Protein AF-A0A969UQJ8-F1 (afdb_monomer_lite)

Sequence (228 aa):
MKAWILEWLPWMPPLLISGIFNLLVAYQKLYRDCRSPLFNPWRLFGVWWWVIVQLTLPGLIFFVYAKILTKPTVDISLYCTAVSVGFFFTLLVNANADLGFTNFPISIDKISDFLNKLAYKSIASGQTALRADFKQDLKQTLMQNQLNLDDGLDWIKDYFSEDITLKDDPTEQRKLLTEVEQALAEDKPEEKVAAAIALVMKIRRKDCQKLLKRFGSEDSLKNIFPGE

Secondary structure (DSSP, 8-state):
-HHHHHHHGGGHHHHHHHHHHHHHHHHHHHHHHT--TT--GGG-HHHHHHHHHHHHHHHHHHHHHTTGGG-----HHHHHHHHHHHHHHHHHHHHHHHH-----SSTHHHHHHHHHHHHHHHHHHHHHHHHHHHHHHHHHHHHHTT--HHHHHHHHHHHHHH-HHHHT-HHHHHHHHHHHHHHHT--SHHHHHHHHHHHHTTS-HHHHHHHHHHTT-HHHHGGGS---

Radius of gyration: 22.7 Å; chains: 1; bounding box: 59×28×62 Å

Foldseek 3Di:
DVVVVVVCVLVVVLLQLLLVLQLVVVVVVVCQVQFFLLDDLVVAPLSVLVSCLSSRLLSVVLCVVVVCVVVDDNDVVSSVSSNVSSVVVNCVLVCCVVPVPPDDPDVSNVVNVVSVVVSVVSSCVVCVVLLVVVLVLLLCLLVPPVFPLLQLLVVLLVVLVPPPVCVVVVPVSVVLNVLSVVLNPDPDSNVNSVSSSVSLGNHHNVCSLVSCVSRVNNVSCVVSDPDD

pLDDT: mean 81.29, std 11.99, range [43.12, 94.38]

Structure (mmCIF, N/CA/C/O backbone):
data_AF-A0A969UQJ8-F1
#
_entry.id   AF-A0A969UQJ8-F1
#
loop_
_atom_site.group_PDB
_atom_site.id
_atom_site.type_symbol
_atom_site.label_atom_id
_atom_site.label_alt_id
_atom_site.label_comp_id
_atom_site.label_asym_id
_atom_site.label_entity_id
_atom_site.label_seq_id
_atom_site.pdbx_PDB_ins_code
_atom_site.Cartn_x
_atom_site.Cartn_y
_atom_site.Cartn_z
_atom_site.occupancy
_atom_site.B_iso_or_equiv
_atom_site.auth_seq_id
_atom_site.auth_comp_id
_atom_site.auth_asym_id
_atom_site.auth_atom_id
_atom_site.pdbx_PDB_model_num
ATOM 1 N N . MET A 1 1 ? 32.288 -10.596 -13.221 1.00 57.28 1 MET A N 1
ATOM 2 C CA . MET A 1 1 ? 30.935 -10.116 -12.849 1.00 57.28 1 MET A CA 1
ATOM 3 C C . MET A 1 1 ? 30.833 -8.586 -12.833 1.00 57.28 1 MET A C 1
ATOM 5 O O . MET A 1 1 ? 29.958 -8.068 -13.507 1.00 57.28 1 MET A O 1
ATOM 9 N N . LYS A 1 2 ? 31.740 -7.848 -12.165 1.00 64.44 2 LYS A N 1
ATOM 10 C CA . LYS A 1 2 ? 31.709 -6.365 -12.132 1.00 64.44 2 LYS A CA 1
ATOM 11 C C . LYS A 1 2 ? 31.829 -5.686 -13.512 1.00 64.44 2 LYS A C 1
ATOM 13 O O . LYS A 1 2 ? 31.068 -4.769 -13.782 1.00 64.44 2 LYS A O 1
ATOM 18 N N . ALA A 1 3 ? 32.719 -6.164 -14.391 1.00 71.19 3 ALA A N 1
ATOM 19 C CA . ALA A 1 3 ? 32.909 -5.585 -15.731 1.00 71.19 3 ALA A CA 1
ATOM 20 C C . ALA A 1 3 ? 31.654 -5.695 -16.617 1.00 71.19 3 ALA A C 1
ATOM 22 O O . ALA A 1 3 ? 31.271 -4.734 -17.266 1.00 71.19 3 ALA A O 1
ATOM 23 N N . TRP A 1 4 ? 30.959 -6.833 -16.552 1.00 78.75 4 TRP A N 1
ATOM 24 C CA . TRP A 1 4 ? 29.766 -7.089 -17.359 1.00 78.75 4 TRP A CA 1
ATOM 25 C C . TRP A 1 4 ? 28.577 -6.199 -16.971 1.00 78.75 4 TRP A C 1
ATOM 27 O O . TRP A 1 4 ? 27.886 -5.698 -17.844 1.00 78.75 4 TRP A O 1
ATOM 37 N N . ILE A 1 5 ? 28.350 -5.940 -15.677 1.00 76.81 5 ILE A N 1
ATOM 38 C CA . ILE A 1 5 ? 27.255 -5.053 -15.231 1.00 76.81 5 ILE A CA 1
ATOM 39 C C . ILE A 1 5 ? 27.515 -3.601 -15.654 1.00 76.81 5 ILE A C 1
ATOM 41 O O . ILE A 1 5 ? 26.589 -2.901 -16.059 1.00 76.81 5 ILE A O 1
ATOM 45 N N . LEU A 1 6 ? 28.775 -3.155 -15.591 1.00 83.06 6 LEU A N 1
ATOM 46 C CA . LEU A 1 6 ? 29.161 -1.801 -15.994 1.00 83.06 6 LEU A CA 1
ATOM 47 C C . LEU A 1 6 ? 28.923 -1.551 -17.487 1.00 83.06 6 LEU A C 1
ATOM 49 O O . LEU A 1 6 ? 28.577 -0.433 -17.858 1.00 83.06 6 LEU A O 1
ATOM 53 N N . GLU A 1 7 ? 29.029 -2.583 -18.328 1.00 86.62 7 GLU A N 1
ATOM 54 C CA . GLU A 1 7 ? 28.697 -2.469 -19.750 1.00 86.62 7 GLU A CA 1
ATOM 55 C C . GLU A 1 7 ? 27.223 -2.149 -19.989 1.00 86.62 7 GLU A C 1
ATOM 57 O O . GLU A 1 7 ? 26.926 -1.463 -20.953 1.00 86.62 7 GLU A O 1
ATOM 62 N N . TRP A 1 8 ? 26.300 -2.609 -19.143 1.00 87.19 8 TRP A N 1
ATOM 63 C CA . TRP A 1 8 ? 24.862 -2.366 -19.324 1.00 87.19 8 TRP A CA 1
ATOM 64 C C . TRP A 1 8 ? 24.368 -1.083 -18.655 1.00 87.19 8 TRP A C 1
ATOM 66 O O . TRP A 1 8 ? 23.223 -0.681 -18.866 1.00 87.19 8 TRP A O 1
ATOM 76 N N . LEU A 1 9 ? 25.230 -0.418 -17.880 1.00 89.19 9 LEU A N 1
ATOM 77 C CA . LEU A 1 9 ? 24.891 0.765 -17.094 1.00 89.19 9 LEU A CA 1
ATOM 78 C C . LEU A 1 9 ? 24.174 1.867 -17.901 1.00 89.19 9 LEU A C 1
ATOM 80 O O . LEU A 1 9 ? 23.193 2.394 -17.379 1.00 89.19 9 LEU A O 1
ATOM 84 N N . PRO A 1 10 ? 24.555 2.186 -19.159 1.00 91.06 10 PRO A N 1
ATOM 85 C CA . PRO A 1 10 ? 23.875 3.227 -19.937 1.00 91.06 10 PRO A CA 1
ATOM 86 C C . PRO A 1 10 ? 22.394 2.939 -20.236 1.00 91.06 10 PRO A C 1
ATOM 88 O O . PRO A 1 10 ? 21.611 3.872 -20.388 1.00 91.06 10 PRO A O 1
ATOM 91 N N . TRP A 1 11 ? 21.993 1.665 -20.300 1.00 91.62 11 TRP A N 1
ATOM 92 C CA . TRP A 1 11 ? 20.619 1.249 -20.615 1.00 91.62 11 TRP A CA 1
ATOM 93 C C . TRP A 1 11 ? 19.746 1.044 -19.372 1.00 91.62 11 TRP A C 1
ATOM 95 O O . TRP A 1 11 ? 18.524 0.926 -19.490 1.00 91.62 11 TRP A O 1
ATOM 105 N N . MET A 1 12 ? 20.343 1.047 -18.175 1.00 89.75 12 MET A N 1
ATOM 106 C CA . MET A 1 12 ? 19.614 0.900 -16.912 1.00 89.75 12 MET A CA 1
ATOM 107 C C . MET A 1 12 ? 18.636 2.055 -16.633 1.00 89.75 12 MET A C 1
ATOM 109 O O . MET A 1 12 ? 17.513 1.762 -16.223 1.00 89.75 12 MET A O 1
ATOM 113 N N . PRO A 1 13 ? 18.969 3.345 -16.860 1.00 91.88 13 PRO A N 1
ATOM 114 C CA . PRO A 1 13 ? 18.024 4.429 -16.600 1.00 91.88 13 PRO A CA 1
ATOM 115 C C . PRO A 1 13 ? 16.746 4.353 -17.457 1.00 91.88 13 PRO A C 1
ATOM 117 O O . PRO A 1 13 ? 15.668 4.400 -16.865 1.00 91.88 13 PRO A O 1
ATOM 120 N N . PRO A 1 14 ? 16.796 4.148 -18.795 1.00 88.94 14 PRO A N 1
ATOM 121 C CA . PRO A 1 14 ? 15.585 3.909 -19.588 1.00 88.94 14 PRO A CA 1
ATOM 122 C C . PRO A 1 14 ? 14.755 2.712 -19.092 1.00 88.94 14 PRO A C 1
ATOM 124 O O . PRO A 1 14 ? 13.533 2.813 -18.986 1.00 88.94 14 PRO A O 1
ATOM 127 N N . LEU A 1 15 ? 15.402 1.601 -18.712 1.00 88.94 15 LEU A N 1
ATOM 128 C CA . LEU A 1 15 ? 14.714 0.431 -18.148 1.00 88.94 15 LEU A CA 1
ATOM 129 C C . LEU A 1 15 ? 13.949 0.785 -16.865 1.00 88.94 15 LEU A C 1
ATOM 131 O O . LEU A 1 15 ? 12.770 0.458 -16.744 1.00 88.94 15 LEU A O 1
ATOM 135 N N . LEU A 1 16 ? 14.588 1.496 -15.935 1.00 90.62 16 LEU A N 1
ATOM 136 C CA . LEU A 1 16 ? 13.959 1.920 -14.682 1.00 90.62 16 LEU A CA 1
ATOM 137 C C . LEU A 1 16 ? 12.816 2.914 -14.912 1.00 90.62 16 LEU A C 1
ATOM 139 O O . LEU A 1 16 ? 11.774 2.791 -14.273 1.00 90.62 16 LEU A O 1
ATOM 143 N N . ILE A 1 17 ? 12.975 3.859 -15.846 1.00 90.56 17 ILE A N 1
ATOM 144 C CA . ILE A 1 17 ? 11.940 4.850 -16.184 1.00 90.56 17 ILE A CA 1
ATOM 145 C C . ILE A 1 17 ? 10.651 4.169 -16.639 1.00 90.56 17 ILE A C 1
ATOM 147 O O . ILE A 1 17 ? 9.573 4.561 -16.194 1.00 90.56 17 ILE A O 1
ATOM 151 N N . SER A 1 18 ? 10.750 3.115 -17.454 1.00 87.88 18 SER A N 1
ATOM 152 C CA . SER A 1 18 ? 9.565 2.354 -17.872 1.00 87.88 18 SER A CA 1
ATOM 153 C C . SER A 1 18 ? 8.820 1.718 -16.684 1.00 87.88 18 SER A C 1
ATOM 155 O O . SER A 1 18 ? 7.596 1.614 -16.704 1.00 87.88 18 SER A O 1
ATOM 157 N N . GLY A 1 19 ? 9.542 1.356 -15.618 1.00 88.31 19 GLY A N 1
ATOM 158 C CA . GLY A 1 19 ? 8.993 0.761 -14.400 1.00 88.31 19 GLY A CA 1
ATOM 159 C C . GLY A 1 19 ? 8.394 1.758 -13.404 1.00 88.31 19 GLY A C 1
ATOM 160 O O . GLY A 1 19 ? 7.446 1.425 -12.692 1.00 88.31 19 GLY A O 1
ATOM 161 N N . ILE A 1 20 ? 8.925 2.983 -13.338 1.00 90.44 20 ILE A N 1
ATOM 162 C CA . ILE A 1 20 ? 8.539 3.980 -12.323 1.00 90.44 20 ILE A CA 1
ATOM 163 C C . ILE A 1 20 ? 7.059 4.366 -12.430 1.00 90.44 20 ILE A C 1
ATOM 165 O O . ILE A 1 20 ? 6.392 4.486 -11.404 1.00 90.44 20 ILE A O 1
ATOM 169 N N . PHE A 1 21 ? 6.517 4.518 -13.642 1.00 83.56 21 PHE A N 1
ATOM 170 C CA . PHE A 1 21 ? 5.102 4.869 -13.825 1.00 83.56 21 PHE A CA 1
ATOM 171 C C . PHE A 1 21 ? 4.165 3.802 -13.255 1.00 83.56 21 PHE A C 1
ATOM 173 O O . PHE A 1 21 ? 3.230 4.125 -12.520 1.00 83.56 21 PHE A O 1
ATOM 180 N N . ASN A 1 22 ? 4.471 2.532 -13.521 1.00 85.44 22 ASN A N 1
ATOM 181 C CA . ASN A 1 22 ? 3.724 1.413 -12.966 1.00 85.44 22 ASN A CA 1
ATOM 182 C C . ASN A 1 22 ? 3.855 1.365 -11.437 1.00 85.44 22 ASN A C 1
ATOM 184 O O . ASN A 1 22 ? 2.859 1.200 -10.739 1.00 85.44 22 ASN A O 1
ATOM 188 N N . LEU A 1 23 ? 5.061 1.591 -10.902 1.00 88.81 23 LEU A N 1
ATOM 189 C CA . LEU A 1 23 ? 5.287 1.643 -9.458 1.00 88.81 23 LEU A CA 1
ATOM 190 C C . LEU A 1 23 ? 4.441 2.728 -8.773 1.00 88.81 23 LEU A C 1
ATOM 192 O O . LEU A 1 23 ? 3.870 2.460 -7.720 1.00 88.81 23 LEU A O 1
ATOM 196 N N . LEU A 1 24 ? 4.328 3.926 -9.359 1.00 86.56 24 LEU A N 1
ATOM 197 C CA . LEU A 1 24 ? 3.533 5.024 -8.794 1.00 86.56 24 LEU A CA 1
ATOM 198 C C . LEU A 1 24 ? 2.043 4.668 -8.700 1.00 86.56 24 LEU A C 1
ATOM 200 O O . LEU A 1 24 ? 1.440 4.835 -7.639 1.00 86.56 24 LEU A O 1
ATOM 204 N N . VAL A 1 25 ? 1.461 4.139 -9.780 1.00 81.94 25 VAL A N 1
ATOM 205 C CA . VAL A 1 25 ? 0.042 3.739 -9.804 1.00 81.94 25 VAL A CA 1
ATOM 206 C C . VAL A 1 25 ? -0.205 2.549 -8.879 1.00 81.94 25 VAL A C 1
ATOM 208 O O . VAL A 1 25 ? -1.131 2.555 -8.064 1.00 81.94 25 VAL A O 1
ATOM 211 N N . ALA A 1 26 ? 0.669 1.547 -8.930 1.00 83.00 26 ALA A N 1
ATOM 212 C CA . ALA A 1 26 ? 0.564 0.376 -8.077 1.00 83.00 26 ALA A CA 1
ATOM 213 C C . ALA A 1 26 ? 0.741 0.742 -6.588 1.00 83.00 26 ALA A C 1
ATOM 215 O O . ALA A 1 26 ? 0.125 0.113 -5.730 1.00 83.00 26 ALA A O 1
ATOM 216 N N . TYR A 1 27 ? 1.519 1.783 -6.262 1.00 85.25 27 TYR A N 1
ATOM 217 C CA . TYR A 1 27 ? 1.731 2.230 -4.881 1.00 85.25 27 TYR A CA 1
ATOM 218 C C . TYR A 1 27 ? 0.474 2.875 -4.300 1.00 85.25 27 TYR A C 1
ATOM 220 O O . TYR A 1 27 ? 0.134 2.627 -3.143 1.00 85.25 27 TYR A O 1
ATOM 228 N N . GLN A 1 28 ? -0.259 3.647 -5.107 1.00 81.56 28 GLN A N 1
ATOM 229 C CA . GLN A 1 28 ? -1.559 4.184 -4.702 1.00 81.56 28 GLN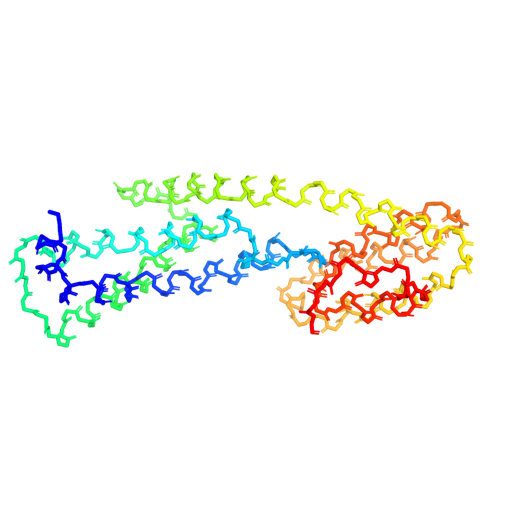 A CA 1
ATOM 230 C C . GLN A 1 28 ? -2.545 3.054 -4.380 1.00 81.56 28 GLN A C 1
ATOM 232 O O . GLN A 1 28 ? -3.191 3.083 -3.331 1.00 81.56 28 GLN A O 1
ATOM 237 N N . LY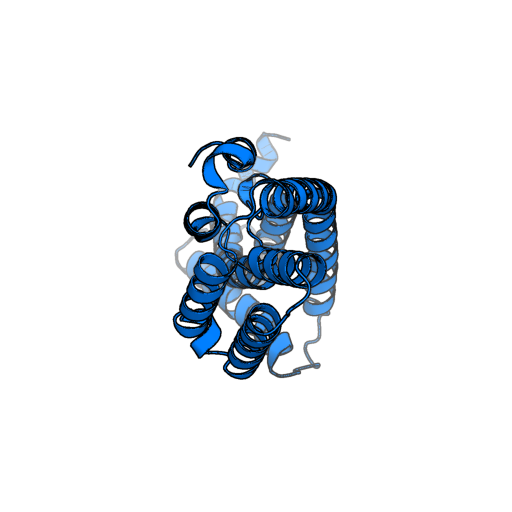S A 1 29 ? -2.595 2.019 -5.231 1.00 78.62 29 LYS A N 1
ATOM 238 C CA . LYS A 1 29 ? -3.421 0.826 -5.004 1.00 78.62 29 LYS A CA 1
ATOM 239 C C . LYS A 1 29 ? -2.991 0.061 -3.749 1.00 78.62 29 LYS A C 1
ATOM 241 O O . LYS A 1 29 ? -3.830 -0.232 -2.909 1.00 78.62 29 LYS A O 1
ATOM 246 N N . LEU A 1 30 ? -1.689 -0.166 -3.560 1.00 82.00 30 LEU A N 1
ATOM 247 C CA . LEU A 1 30 ? -1.136 -0.811 -2.364 1.00 82.00 30 LEU A CA 1
ATOM 248 C C . LEU A 1 30 ? -1.534 -0.068 -1.081 1.00 82.00 30 LEU A C 1
ATOM 250 O O . LEU A 1 30 ? -1.954 -0.690 -0.109 1.00 82.00 30 LEU A O 1
ATOM 254 N N . TYR A 1 31 ? -1.414 1.262 -1.067 1.00 78.50 31 TYR A N 1
ATOM 255 C CA . TYR A 1 31 ? -1.739 2.074 0.107 1.00 78.50 31 TYR A CA 1
ATOM 256 C C . TYR A 1 31 ? -3.242 2.082 0.418 1.00 78.50 31 TYR A C 1
ATOM 258 O O . TYR A 1 31 ? -3.630 2.110 1.587 1.00 78.50 31 TYR A O 1
ATOM 266 N N . ARG A 1 32 ? -4.090 2.034 -0.618 1.00 73.56 32 ARG A N 1
ATOM 267 C CA . ARG A 1 32 ? -5.541 1.890 -0.471 1.00 73.56 32 ARG A CA 1
ATOM 268 C C . ARG A 1 32 ? -5.907 0.509 0.073 1.00 73.56 32 ARG A C 1
ATOM 270 O O . ARG A 1 32 ? -6.602 0.425 1.080 1.00 73.56 32 ARG A O 1
ATOM 277 N N . ASP A 1 33 ? -5.398 -0.548 -0.549 1.00 73.81 33 ASP A N 1
ATOM 278 C CA . ASP A 1 33 ? -5.785 -1.930 -0.255 1.00 73.81 33 ASP A CA 1
ATOM 279 C C . ASP A 1 33 ? -5.199 -2.418 1.090 1.00 73.81 33 ASP A C 1
ATOM 281 O O . ASP A 1 33 ? -5.804 -3.228 1.789 1.00 73.81 33 ASP A O 1
ATOM 285 N N . CYS A 1 34 ? -4.035 -1.901 1.503 1.00 73.38 34 CYS A N 1
ATOM 286 C CA . CYS A 1 34 ? -3.410 -2.187 2.801 1.00 73.38 34 CYS A CA 1
ATOM 287 C C . CYS A 1 34 ? -3.659 -1.098 3.859 1.00 73.38 34 CYS A C 1
ATOM 289 O O . CYS A 1 34 ? -2.842 -0.927 4.771 1.00 73.38 34 CYS A O 1
ATOM 291 N N . ARG A 1 35 ? -4.783 -0.369 3.771 1.00 72.06 35 ARG A N 1
ATOM 292 C CA . ARG A 1 35 ? -5.173 0.650 4.758 1.00 72.06 35 ARG A CA 1
ATOM 293 C C . ARG A 1 35 ? -5.242 0.029 6.159 1.00 72.06 35 ARG A C 1
ATOM 295 O O . ARG A 1 35 ? -6.108 -0.783 6.470 1.00 72.06 35 ARG A O 1
ATOM 302 N N . SER A 1 36 ? -4.266 0.368 6.994 1.00 76.69 36 SER A N 1
ATOM 303 C CA . SER A 1 36 ? -4.126 -0.151 8.352 1.00 76.69 36 SER A CA 1
ATOM 304 C C . SER A 1 36 ? -3.282 0.816 9.179 1.00 76.69 36 SER A C 1
ATOM 306 O O . SER A 1 36 ? -2.311 1.379 8.651 1.00 76.69 36 SER A O 1
ATOM 308 N N . PRO A 1 37 ? -3.573 0.972 10.482 1.00 73.00 37 PRO A N 1
ATOM 309 C CA . PRO A 1 37 ? -2.803 1.848 11.354 1.00 73.00 37 PRO A CA 1
ATOM 310 C C . PRO A 1 37 ? -1.345 1.388 11.490 1.00 73.00 37 PRO A C 1
ATOM 312 O O . PRO A 1 37 ? -0.443 2.195 11.673 1.00 73.00 37 PRO A O 1
ATOM 315 N N . LEU A 1 38 ? -1.071 0.096 11.311 1.00 77.94 38 LEU A N 1
ATOM 316 C CA . LEU A 1 38 ? 0.278 -0.457 11.448 1.00 77.94 38 LEU A CA 1
ATOM 317 C C . LEU A 1 38 ? 1.038 -0.557 10.126 1.00 77.94 38 LEU A C 1
ATOM 319 O O . LEU A 1 38 ? 2.222 -0.895 10.132 1.00 77.94 38 LEU A O 1
ATOM 323 N N . PHE A 1 39 ? 0.405 -0.242 8.993 1.00 79.38 39 PHE A N 1
ATOM 324 C CA . PHE A 1 39 ? 1.049 -0.389 7.694 1.00 79.38 39 PHE A CA 1
ATOM 325 C C . PHE A 1 39 ? 2.144 0.668 7.503 1.00 79.38 39 PHE A C 1
ATOM 327 O O . PHE A 1 39 ? 1.867 1.848 7.297 1.00 79.38 39 PHE A O 1
ATOM 334 N N . ASN A 1 40 ? 3.405 0.235 7.588 1.00 80.00 40 ASN A N 1
ATOM 335 C CA . ASN A 1 40 ? 4.572 1.012 7.181 1.00 80.00 40 ASN A CA 1
ATOM 336 C C . ASN A 1 40 ? 5.267 0.279 6.023 1.00 80.00 40 ASN A C 1
ATOM 338 O O . ASN A 1 40 ? 5.995 -0.685 6.281 1.00 80.00 40 ASN A O 1
ATOM 342 N N . PRO A 1 41 ? 5.038 0.694 4.764 1.00 77.62 41 PRO A N 1
ATOM 343 C CA . PRO A 1 41 ? 5.462 -0.078 3.602 1.00 77.62 41 PRO A CA 1
ATOM 344 C C . PRO A 1 41 ? 6.980 -0.283 3.566 1.00 77.62 41 PRO A C 1
ATOM 346 O O . PRO A 1 41 ? 7.454 -1.389 3.338 1.00 77.62 41 PRO A O 1
ATOM 349 N N . TRP A 1 42 ? 7.753 0.752 3.886 1.00 81.94 42 TRP A N 1
ATOM 350 C CA . TRP A 1 42 ? 9.209 0.751 3.731 1.00 81.94 42 TRP A CA 1
ATOM 351 C C . TRP A 1 42 ? 9.950 -0.170 4.706 1.00 81.94 42 TRP A C 1
ATOM 353 O O . TRP A 1 42 ? 11.093 -0.547 4.447 1.00 81.94 42 TRP A O 1
ATOM 363 N N . ARG A 1 43 ? 9.307 -0.562 5.814 1.00 80.69 43 ARG A N 1
ATOM 364 C CA . ARG A 1 43 ? 9.879 -1.498 6.797 1.00 80.69 43 ARG A CA 1
ATOM 365 C C . ARG A 1 43 ? 9.620 -2.968 6.454 1.00 80.69 43 ARG A C 1
ATOM 367 O O . ARG A 1 43 ? 10.194 -3.846 7.089 1.00 80.69 43 ARG A O 1
ATOM 374 N N . LEU A 1 44 ? 8.762 -3.256 5.475 1.00 81.75 44 LEU A N 1
ATOM 375 C CA . LEU A 1 44 ? 8.351 -4.619 5.152 1.00 81.75 44 LEU A CA 1
ATOM 376 C C . LEU A 1 44 ? 9.175 -5.162 3.989 1.00 81.75 44 LEU A C 1
ATOM 378 O O . LEU A 1 44 ? 9.141 -4.626 2.883 1.00 81.75 44 LEU A O 1
ATOM 382 N N . PHE A 1 45 ? 9.849 -6.289 4.212 1.00 82.69 45 PHE A N 1
ATOM 383 C CA . PHE A 1 45 ? 10.599 -6.979 3.159 1.00 82.69 45 PHE A CA 1
ATOM 384 C C . PHE A 1 45 ? 9.730 -7.287 1.925 1.00 82.69 45 PHE A C 1
ATOM 386 O O . PHE A 1 45 ? 10.161 -7.080 0.792 1.00 82.69 45 PHE A O 1
ATOM 393 N N . GLY A 1 46 ? 8.473 -7.695 2.138 1.00 83.19 46 GLY A N 1
ATOM 394 C CA . GLY A 1 46 ? 7.528 -7.978 1.055 1.00 83.19 46 GLY A CA 1
ATOM 395 C C . GLY A 1 46 ? 7.247 -6.778 0.140 1.00 83.19 46 GLY A C 1
ATOM 396 O O . GLY A 1 46 ? 7.030 -6.972 -1.053 1.00 83.19 46 GLY A O 1
ATOM 397 N N . VAL A 1 47 ? 7.319 -5.543 0.655 1.00 86.19 47 VAL A N 1
ATOM 398 C CA . VAL A 1 47 ? 7.158 -4.329 -0.165 1.00 86.19 47 VAL A CA 1
ATOM 399 C C . VAL A 1 47 ? 8.372 -4.107 -1.056 1.00 86.19 47 VAL A C 1
ATOM 401 O O . VAL A 1 47 ? 8.206 -3.733 -2.208 1.00 86.19 47 VAL A O 1
ATOM 404 N N . TRP A 1 48 ? 9.588 -4.382 -0.587 1.00 88.56 48 TRP A N 1
ATOM 405 C CA . TRP A 1 48 ? 10.778 -4.269 -1.434 1.00 88.56 48 TRP A CA 1
ATOM 406 C C . TRP A 1 48 ? 10.764 -5.282 -2.577 1.00 88.56 48 TRP A C 1
ATOM 408 O O . TRP A 1 48 ? 11.057 -4.928 -3.718 1.00 88.56 48 TRP A O 1
ATOM 418 N N . TRP A 1 49 ? 10.340 -6.516 -2.299 1.00 86.88 49 TRP A N 1
ATOM 419 C CA . TRP A 1 49 ? 10.097 -7.504 -3.350 1.00 86.88 49 TRP A CA 1
ATOM 420 C C . TRP A 1 49 ? 9.033 -7.025 -4.345 1.00 86.88 49 TRP A C 1
ATOM 422 O O . TRP A 1 49 ? 9.226 -7.097 -5.557 1.00 86.88 49 TRP A O 1
ATOM 432 N N . TRP A 1 50 ? 7.934 -6.470 -3.836 1.00 89.12 50 TRP A N 1
ATOM 433 C CA . TRP A 1 50 ? 6.881 -5.885 -4.657 1.00 89.12 50 TRP A CA 1
ATOM 434 C C . TRP A 1 50 ? 7.395 -4.740 -5.548 1.00 89.12 50 TRP A C 1
ATOM 436 O O . TRP A 1 50 ? 7.108 -4.737 -6.742 1.00 89.12 50 TRP A O 1
ATOM 446 N N . VAL A 1 51 ? 8.211 -3.818 -5.018 1.00 90.62 51 VAL A N 1
ATOM 447 C CA . VAL A 1 51 ? 8.835 -2.719 -5.783 1.00 90.62 51 VAL A CA 1
ATOM 448 C C . VAL A 1 51 ? 9.670 -3.273 -6.936 1.00 90.62 51 VAL A C 1
ATOM 450 O O . VAL A 1 51 ? 9.561 -2.791 -8.062 1.00 90.62 51 VAL A O 1
ATOM 453 N N . ILE A 1 52 ? 10.471 -4.312 -6.678 1.00 90.19 52 ILE A N 1
ATOM 454 C CA . ILE A 1 52 ? 11.280 -4.966 -7.714 1.00 90.19 52 ILE A CA 1
ATOM 455 C C . ILE A 1 52 ? 10.377 -5.514 -8.820 1.00 90.19 52 ILE A C 1
ATOM 457 O O . ILE A 1 52 ? 10.652 -5.278 -9.995 1.00 90.19 52 ILE A O 1
ATOM 461 N N . VAL A 1 53 ? 9.280 -6.191 -8.475 1.00 87.12 53 VAL A N 1
ATOM 462 C CA . VAL A 1 53 ? 8.306 -6.690 -9.461 1.00 87.12 53 VAL A CA 1
ATOM 463 C C . VAL A 1 53 ? 7.723 -5.542 -10.293 1.00 87.12 53 VAL A C 1
ATOM 465 O O . VAL A 1 53 ? 7.729 -5.627 -11.522 1.00 87.12 53 VAL A O 1
ATOM 468 N N . GLN A 1 54 ? 7.281 -4.453 -9.651 1.00 88.12 54 GLN A N 1
ATOM 469 C CA . GLN A 1 54 ? 6.668 -3.322 -10.358 1.00 88.12 54 GLN A CA 1
ATOM 470 C C . GLN A 1 54 ? 7.635 -2.605 -11.302 1.00 88.12 54 GLN A C 1
ATOM 472 O O . GLN A 1 54 ? 7.198 -2.093 -12.332 1.00 88.12 54 GLN A O 1
ATOM 477 N N . LEU A 1 55 ? 8.928 -2.568 -10.968 1.00 90.62 55 LEU A N 1
ATOM 478 C CA . LEU A 1 55 ? 9.957 -1.956 -11.808 1.00 90.62 55 LEU A CA 1
ATOM 479 C C . LEU A 1 55 ? 10.419 -2.881 -12.941 1.00 90.62 55 LEU A C 1
ATOM 481 O O . LEU A 1 55 ? 10.656 -2.428 -14.059 1.00 90.62 55 LEU A O 1
ATOM 485 N N . THR A 1 56 ? 10.564 -4.177 -12.660 1.00 88.81 56 THR A N 1
ATOM 486 C CA . THR A 1 56 ? 11.169 -5.131 -13.600 1.00 88.81 56 THR A CA 1
ATOM 487 C C . THR A 1 56 ? 10.217 -5.576 -14.697 1.00 88.81 56 THR A C 1
ATOM 489 O O . THR A 1 56 ? 10.667 -5.723 -15.827 1.00 88.81 56 THR A O 1
ATOM 492 N N . LEU A 1 57 ? 8.920 -5.758 -14.424 1.00 87.62 57 LEU A N 1
ATOM 493 C CA . LEU A 1 57 ? 7.972 -6.218 -15.447 1.00 87.62 57 LEU A CA 1
ATOM 494 C C . LEU A 1 57 ? 7.861 -5.251 -16.646 1.00 87.62 57 LEU A C 1
ATOM 496 O O . LEU A 1 57 ? 8.074 -5.702 -17.776 1.00 87.62 57 LEU A O 1
ATOM 500 N N . PRO A 1 58 ? 7.621 -3.937 -16.454 1.00 88.12 58 PRO A N 1
ATOM 501 C CA . PRO A 1 58 ? 7.638 -2.978 -17.561 1.00 88.12 58 PRO A CA 1
ATOM 502 C C . PRO A 1 58 ? 9.025 -2.875 -18.200 1.00 88.12 58 PRO A C 1
ATOM 504 O O . PRO A 1 58 ? 9.136 -2.813 -19.423 1.00 88.12 58 PRO A O 1
ATOM 507 N N . GLY A 1 59 ? 10.080 -2.942 -17.377 1.00 89.94 59 GLY A N 1
ATOM 508 C CA . GLY A 1 59 ? 11.468 -2.946 -17.829 1.00 89.94 59 GLY A CA 1
ATOM 509 C C . GLY A 1 59 ? 11.774 -4.088 -18.793 1.00 89.94 59 GLY A C 1
ATOM 510 O O . GLY A 1 59 ? 12.388 -3.860 -19.826 1.00 89.94 59 GLY A O 1
ATOM 511 N N . LEU A 1 60 ? 11.304 -5.306 -18.518 1.00 88.88 60 LEU A N 1
ATOM 512 C CA . LEU A 1 60 ? 11.483 -6.462 -19.401 1.00 88.88 60 LEU A CA 1
ATOM 513 C C . LEU A 1 60 ? 10.740 -6.289 -20.729 1.00 88.88 60 LEU A C 1
ATOM 515 O O . LEU A 1 60 ? 11.276 -6.628 -21.783 1.00 88.88 60 LEU A O 1
ATOM 519 N N . ILE A 1 61 ? 9.533 -5.725 -20.700 1.00 87.75 61 ILE A N 1
ATOM 520 C CA . ILE A 1 61 ? 8.766 -5.448 -21.921 1.00 87.75 61 ILE A CA 1
ATOM 521 C C . ILE A 1 61 ? 9.471 -4.382 -22.756 1.00 87.75 61 ILE A C 1
AT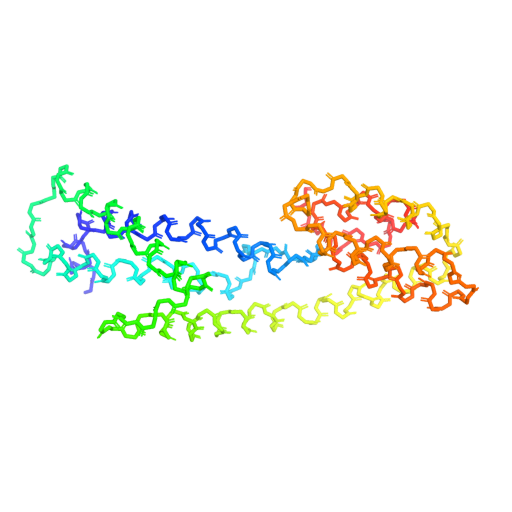OM 523 O O . ILE A 1 61 ? 9.664 -4.578 -23.955 1.00 87.75 61 ILE A O 1
ATOM 527 N N . PHE A 1 62 ? 9.928 -3.298 -22.127 1.00 90.88 62 PHE A N 1
ATOM 528 C CA . PHE A 1 62 ? 10.741 -2.282 -22.788 1.00 90.88 62 PHE A CA 1
ATOM 529 C C . PHE A 1 62 ? 12.046 -2.873 -23.337 1.00 90.88 62 PHE A C 1
ATOM 531 O O . PHE A 1 62 ? 12.411 -2.585 -24.474 1.00 90.88 62 PHE A O 1
ATOM 538 N N . PHE A 1 63 ? 12.716 -3.745 -22.578 1.00 90.31 63 PHE A N 1
ATOM 539 C CA . PHE A 1 63 ? 13.959 -4.403 -22.978 1.00 90.31 63 PHE A CA 1
ATOM 540 C C . PHE A 1 63 ? 13.805 -5.166 -24.297 1.00 90.31 63 PHE A C 1
ATOM 542 O O . PHE A 1 63 ? 14.651 -5.052 -25.189 1.00 90.31 63 PHE A O 1
ATOM 549 N N . VAL A 1 64 ? 12.706 -5.913 -24.432 1.00 89.44 64 VAL A N 1
ATOM 550 C CA . VAL A 1 64 ? 12.368 -6.652 -25.653 1.00 89.44 64 VAL A CA 1
ATOM 551 C C . VAL A 1 64 ? 11.924 -5.699 -26.766 1.00 89.44 64 VAL A C 1
ATOM 553 O O . VAL A 1 64 ? 12.438 -5.786 -27.881 1.00 89.44 64 VAL A O 1
ATOM 556 N N . TYR A 1 65 ? 11.015 -4.766 -26.473 1.00 88.81 65 TYR A N 1
ATOM 557 C CA . TYR A 1 65 ? 10.432 -3.850 -27.457 1.00 88.81 65 TYR A CA 1
ATOM 558 C C . TYR A 1 65 ? 11.476 -2.925 -28.098 1.00 88.81 65 TYR A C 1
ATOM 560 O O . TYR A 1 65 ? 11.558 -2.825 -29.321 1.00 88.81 65 TYR A O 1
ATOM 568 N N . ALA A 1 66 ? 12.329 -2.303 -27.282 1.00 89.56 66 ALA A N 1
ATOM 569 C CA . ALA A 1 66 ? 13.403 -1.420 -27.729 1.00 89.56 66 ALA A CA 1
ATOM 570 C C . ALA A 1 66 ? 14.654 -2.180 -28.207 1.00 89.56 66 ALA A C 1
ATOM 572 O O . ALA A 1 66 ? 15.667 -1.555 -28.518 1.00 89.56 66 ALA A O 1
ATOM 573 N N . LYS A 1 67 ? 14.598 -3.521 -28.265 1.00 90.56 67 LYS A N 1
ATOM 574 C CA . LYS A 1 67 ? 15.697 -4.394 -28.701 1.00 90.56 67 LYS A CA 1
ATOM 575 C C . LYS A 1 67 ? 17.011 -4.086 -27.977 1.00 90.56 67 LYS A C 1
ATOM 577 O O . LYS A 1 67 ? 18.067 -4.032 -28.595 1.00 90.56 67 LYS A O 1
ATOM 582 N N . ILE A 1 68 ? 16.977 -3.921 -26.655 1.00 90.44 68 ILE A N 1
ATOM 583 C CA . ILE A 1 68 ? 18.146 -3.489 -25.866 1.00 90.44 68 ILE A CA 1
ATOM 584 C C . ILE A 1 68 ? 19.356 -4.430 -26.033 1.00 90.44 68 ILE A C 1
ATOM 586 O O . ILE A 1 68 ? 20.497 -3.978 -25.959 1.00 90.44 68 ILE A O 1
ATOM 590 N N . LEU A 1 69 ? 19.137 -5.709 -26.364 1.00 89.12 69 LEU A N 1
ATOM 591 C CA . LEU A 1 69 ? 20.205 -6.660 -26.712 1.00 89.12 69 LEU A CA 1
ATOM 592 C C . LEU A 1 69 ? 21.100 -6.198 -27.871 1.00 89.12 69 LEU A C 1
ATOM 594 O O . LEU A 1 69 ? 22.273 -6.561 -27.901 1.00 89.12 69 LEU A O 1
ATOM 598 N N . THR A 1 70 ? 20.583 -5.390 -28.801 1.00 90.25 70 THR A N 1
ATOM 599 C CA . THR A 1 70 ? 21.376 -4.828 -29.905 1.00 90.25 70 THR A CA 1
ATOM 600 C C . THR A 1 70 ? 22.171 -3.591 -29.491 1.00 90.25 70 THR A C 1
ATOM 602 O O . THR A 1 70 ? 22.779 -2.964 -30.352 1.00 90.25 70 THR A O 1
ATOM 605 N N . LYS A 1 71 ? 22.155 -3.226 -28.200 1.00 89.38 71 LYS A N 1
ATOM 606 C CA . LYS A 1 71 ? 22.831 -2.054 -27.627 1.00 89.38 71 LYS A CA 1
ATOM 607 C C . LYS A 1 71 ? 22.538 -0.773 -28.432 1.00 89.38 71 LYS A C 1
ATOM 609 O O . LYS A 1 71 ? 23.470 -0.150 -28.941 1.00 89.38 71 LYS A O 1
ATOM 614 N N . PRO A 1 72 ? 21.254 -0.383 -28.586 1.00 90.81 72 PRO A N 1
ATOM 615 C CA . PRO A 1 72 ? 20.902 0.829 -29.319 1.00 90.81 72 PRO A CA 1
ATOM 616 C C . PRO A 1 72 ? 21.519 2.059 -28.650 1.00 90.81 72 PRO A C 1
ATOM 618 O O . PRO A 1 72 ? 21.723 2.072 -27.435 1.00 90.81 72 PRO A O 1
ATOM 621 N N . THR A 1 73 ? 21.786 3.106 -29.427 1.00 93.00 73 THR A N 1
ATOM 622 C CA . THR A 1 73 ? 22.267 4.380 -28.886 1.00 93.00 73 THR A CA 1
ATOM 623 C C . THR A 1 73 ? 21.305 4.903 -27.819 1.00 93.00 73 THR A C 1
ATOM 625 O O . THR A 1 73 ? 20.092 4.917 -28.016 1.00 93.00 73 THR A O 1
ATOM 628 N N . VAL A 1 74 ? 21.849 5.329 -26.678 1.00 91.25 74 VAL A N 1
ATOM 629 C CA . VAL A 1 74 ? 21.063 5.945 -25.605 1.00 91.25 74 VAL A CA 1
ATOM 630 C C . VAL A 1 74 ? 20.868 7.418 -25.943 1.00 91.25 74 VAL A C 1
ATOM 632 O O . VAL A 1 74 ? 21.724 8.254 -25.661 1.00 91.25 74 VAL A O 1
ATOM 635 N N . ASP A 1 75 ? 19.745 7.718 -26.581 1.00 93.81 75 ASP A N 1
ATOM 636 C CA . ASP A 1 75 ? 19.329 9.061 -26.965 1.00 93.81 75 ASP A CA 1
ATOM 637 C C . ASP A 1 75 ? 17.949 9.407 -26.381 1.00 93.81 75 ASP A C 1
ATOM 639 O O . ASP A 1 75 ? 17.303 8.605 -25.702 1.00 93.81 75 ASP A O 1
ATOM 643 N N . ILE A 1 76 ? 17.484 10.631 -26.640 1.00 92.69 76 ILE A N 1
ATOM 644 C CA . ILE A 1 76 ? 16.174 11.110 -26.176 1.00 92.69 76 ILE A CA 1
ATOM 645 C C . ILE A 1 76 ? 15.037 10.225 -26.717 1.00 92.69 76 ILE A C 1
ATOM 647 O O . ILE A 1 76 ? 14.065 9.983 -26.004 1.00 92.69 76 ILE A O 1
ATOM 651 N N . SER A 1 77 ? 15.170 9.688 -27.934 1.00 94.00 77 SER A N 1
ATOM 652 C CA . SER A 1 77 ? 14.171 8.802 -28.542 1.00 94.00 77 SER A CA 1
ATOM 653 C C . SER A 1 77 ? 13.987 7.512 -27.734 1.00 94.00 77 SER A C 1
ATOM 655 O O . SER A 1 77 ? 12.855 7.092 -27.465 1.00 94.00 77 SER A O 1
ATOM 657 N N . LEU A 1 78 ? 15.083 6.920 -27.251 1.00 92.00 78 LEU A N 1
ATOM 658 C CA . LEU A 1 78 ? 15.039 5.744 -26.386 1.00 92.00 78 LEU A CA 1
ATOM 659 C C . LEU A 1 78 ? 14.333 6.042 -25.052 1.00 92.00 78 LEU A C 1
ATOM 661 O O . LEU A 1 78 ? 13.527 5.232 -24.589 1.00 92.00 78 LEU A O 1
ATOM 665 N N . TYR A 1 79 ? 14.570 7.220 -24.464 1.00 92.88 79 TYR A N 1
ATOM 666 C CA . TYR A 1 79 ? 13.860 7.669 -23.259 1.00 92.88 79 TYR A CA 1
ATOM 667 C C . TYR A 1 79 ? 12.365 7.893 -23.511 1.00 92.88 79 TYR A C 1
ATOM 669 O O . TYR A 1 79 ? 11.540 7.416 -22.733 1.00 92.88 79 TYR A O 1
ATOM 677 N N . CYS A 1 80 ? 11.987 8.553 -24.609 1.00 93.69 80 CYS A N 1
ATOM 678 C CA . CYS A 1 80 ? 10.582 8.721 -24.994 1.00 93.69 80 CYS A CA 1
ATOM 679 C C . CYS A 1 80 ? 9.888 7.369 -25.210 1.00 93.69 80 CYS A C 1
ATOM 681 O O . CYS A 1 80 ? 8.735 7.186 -24.811 1.00 93.69 80 CYS A O 1
ATOM 683 N N . THR A 1 81 ? 10.604 6.400 -25.784 1.00 92.00 81 THR A N 1
ATOM 684 C CA . THR A 1 81 ? 10.116 5.027 -25.943 1.00 92.00 81 THR A CA 1
ATOM 685 C C . THR A 1 81 ? 9.905 4.357 -24.586 1.00 92.00 81 THR A C 1
ATOM 687 O O . THR A 1 81 ? 8.851 3.768 -24.361 1.00 92.00 81 THR A O 1
ATOM 690 N N . ALA A 1 82 ? 10.853 4.489 -23.653 1.00 91.38 82 ALA A N 1
ATOM 691 C CA . ALA A 1 82 ? 10.730 3.948 -22.299 1.00 91.38 82 ALA A CA 1
ATOM 692 C C . ALA A 1 82 ? 9.526 4.522 -21.544 1.00 91.38 82 ALA A C 1
ATOM 694 O O . ALA A 1 82 ? 8.759 3.770 -20.942 1.00 91.38 82 ALA A O 1
ATOM 695 N N . VAL A 1 83 ? 9.333 5.842 -21.621 1.00 91.75 83 VAL A N 1
ATOM 696 C CA . VAL A 1 83 ? 8.168 6.530 -21.047 1.00 91.75 83 VAL A CA 1
ATOM 697 C C . VAL A 1 83 ? 6.878 5.991 -21.663 1.00 91.75 83 VAL A C 1
ATOM 699 O O . VAL A 1 83 ? 5.971 5.602 -20.932 1.00 91.75 83 VAL A O 1
ATOM 702 N N . SER A 1 84 ? 6.815 5.901 -22.994 1.00 90.50 84 SER A N 1
ATOM 703 C CA . SER A 1 84 ? 5.630 5.407 -23.705 1.00 90.50 84 SER A CA 1
ATOM 704 C C . SER A 1 84 ? 5.288 3.976 -23.291 1.00 90.50 84 SER A C 1
ATOM 706 O O . SER A 1 84 ? 4.147 3.702 -22.930 1.00 90.50 84 SER A O 1
ATOM 708 N N . VAL A 1 85 ? 6.274 3.073 -23.268 1.00 89.38 85 VAL A N 1
ATOM 709 C CA . VAL A 1 85 ? 6.073 1.683 -22.833 1.00 89.38 85 VAL A CA 1
ATOM 710 C C . VAL A 1 85 ? 5.593 1.620 -21.383 1.00 89.38 85 VAL A C 1
ATOM 712 O O . VAL A 1 85 ? 4.654 0.882 -21.102 1.00 89.38 85 VAL A O 1
ATOM 715 N N . GLY A 1 86 ? 6.172 2.410 -20.475 1.00 87.00 86 GLY A N 1
ATOM 716 C CA . GLY A 1 86 ? 5.738 2.461 -19.076 1.00 87.00 86 GLY A CA 1
ATOM 717 C C . GLY A 1 86 ? 4.284 2.913 -18.907 1.00 87.00 86 GLY A C 1
ATOM 718 O O . GLY A 1 86 ? 3.514 2.280 -18.179 1.00 87.00 86 GLY A O 1
ATOM 719 N N . PHE A 1 87 ? 3.878 3.964 -19.624 1.00 86.38 87 PHE A N 1
ATOM 720 C CA . PHE A 1 87 ? 2.491 4.435 -19.633 1.00 86.38 87 PHE A CA 1
ATOM 721 C C . PHE A 1 87 ? 1.533 3.399 -20.226 1.00 86.38 87 PHE A C 1
ATOM 723 O O . PHE A 1 87 ? 0.546 3.050 -19.581 1.00 86.38 87 PHE A O 1
ATOM 730 N N . PHE A 1 88 ? 1.828 2.865 -21.416 1.00 85.12 88 PHE A N 1
ATOM 731 C CA . PHE A 1 88 ? 0.971 1.870 -22.066 1.00 85.12 88 PHE A CA 1
ATOM 732 C C . PHE A 1 88 ? 0.874 0.575 -21.264 1.00 85.12 88 PHE A C 1
ATOM 734 O O . PHE A 1 88 ? -0.215 0.023 -21.151 1.00 85.12 88 PHE A O 1
ATOM 741 N N . PHE A 1 89 ? 1.966 0.114 -20.650 1.00 84.50 89 PHE A N 1
ATOM 742 C CA . PHE A 1 89 ? 1.931 -1.036 -19.750 1.00 84.50 89 PHE A CA 1
ATOM 743 C C . PHE A 1 89 ? 0.959 -0.801 -18.592 1.00 84.50 89 PHE A C 1
ATOM 745 O O . PHE A 1 89 ? 0.093 -1.630 -18.324 1.00 84.50 89 PHE A O 1
ATOM 752 N N . THR A 1 90 ? 1.085 0.353 -17.935 1.00 80.19 90 THR A N 1
ATOM 753 C CA . THR A 1 90 ? 0.245 0.715 -16.790 1.00 80.19 90 THR A CA 1
ATOM 754 C C . THR A 1 90 ? -1.223 0.814 -17.202 1.00 80.19 90 THR A C 1
ATOM 756 O O . THR A 1 90 ? -2.095 0.327 -16.487 1.00 80.19 90 THR A O 1
ATOM 759 N N . LEU A 1 91 ? -1.507 1.390 -18.374 1.00 78.44 91 LEU A N 1
ATOM 760 C CA . LEU A 1 91 ? -2.857 1.438 -18.931 1.00 78.44 91 LEU A CA 1
ATOM 761 C C . LEU A 1 91 ? -3.400 0.041 -19.223 1.00 78.44 91 LEU A C 1
ATOM 763 O O . LEU A 1 91 ? -4.528 -0.234 -18.850 1.00 78.44 91 LEU A O 1
ATOM 767 N N . LEU A 1 92 ? -2.622 -0.852 -19.836 1.00 75.69 92 LEU A N 1
ATOM 768 C CA . LEU A 1 92 ? -3.081 -2.200 -20.185 1.00 75.69 92 LEU A CA 1
ATOM 769 C C . LEU A 1 92 ? -3.371 -3.054 -18.946 1.00 75.69 92 LEU A C 1
ATOM 771 O O . LEU A 1 92 ? -4.430 -3.672 -18.860 1.00 75.69 92 LEU A O 1
ATOM 775 N N . VAL A 1 93 ? -2.471 -3.050 -17.960 1.00 71.44 93 VAL A N 1
ATOM 776 C CA . VAL A 1 93 ? -2.644 -3.843 -16.733 1.00 71.44 93 VAL A CA 1
ATOM 777 C C . VAL A 1 93 ? -3.814 -3.322 -15.889 1.00 71.44 93 VAL A C 1
ATOM 779 O O . VAL A 1 93 ? -4.539 -4.123 -15.304 1.00 71.44 93 VAL A O 1
ATOM 782 N N . ASN A 1 94 ? -4.046 -2.005 -15.850 1.00 64.88 94 ASN A N 1
ATOM 783 C CA . ASN A 1 94 ? -5.171 -1.435 -15.098 1.00 64.88 94 ASN A CA 1
ATOM 784 C C . ASN A 1 94 ? -6.497 -1.463 -15.879 1.00 64.88 94 ASN A C 1
ATOM 786 O O . ASN A 1 94 ? -7.533 -1.755 -15.292 1.00 64.88 94 ASN A O 1
ATOM 790 N N . ALA A 1 95 ? -6.491 -1.249 -17.198 1.00 59.03 95 ALA A N 1
ATOM 791 C CA . ALA A 1 95 ? -7.693 -1.350 -18.027 1.00 59.03 95 ALA A CA 1
ATOM 792 C C . ALA A 1 95 ? -8.233 -2.785 -18.076 1.00 59.03 95 ALA A C 1
ATOM 794 O O . ALA A 1 95 ? -9.444 -2.970 -18.071 1.00 59.03 95 ALA A O 1
ATOM 795 N N . ASN A 1 96 ? -7.378 -3.813 -18.050 1.00 53.94 96 ASN A N 1
ATOM 796 C CA . ASN A 1 96 ? -7.853 -5.195 -17.918 1.00 53.94 96 ASN A CA 1
ATOM 797 C C . ASN A 1 96 ? -8.508 -5.461 -16.554 1.00 53.94 96 ASN A C 1
ATOM 799 O O . ASN A 1 96 ? -9.442 -6.260 -16.487 1.00 53.94 96 ASN A O 1
ATOM 803 N N . ALA A 1 97 ? -8.063 -4.782 -15.492 1.00 51.22 97 ALA A N 1
ATOM 804 C CA . ALA A 1 97 ? -8.643 -4.918 -14.158 1.00 51.22 97 ALA A CA 1
ATOM 805 C C . ALA A 1 97 ? -10.033 -4.260 -14.036 1.00 51.22 97 ALA A C 1
ATOM 807 O O . ALA A 1 97 ? -10.884 -4.817 -13.347 1.00 51.22 97 ALA A O 1
ATOM 808 N N . ASP A 1 98 ? -10.273 -3.141 -14.732 1.00 46.72 98 ASP A N 1
ATOM 809 C CA . ASP A 1 98 ? -11.529 -2.375 -14.631 1.00 46.72 98 ASP A CA 1
ATOM 810 C C . ASP A 1 98 ? -12.510 -2.596 -15.806 1.00 46.72 98 ASP A C 1
ATOM 812 O O . ASP A 1 98 ? -13.715 -2.418 -15.640 1.00 46.72 98 ASP A O 1
ATOM 816 N N . LEU A 1 99 ? -12.036 -2.996 -16.996 1.00 43.56 99 LEU A N 1
ATOM 817 C CA . LEU A 1 99 ? -12.839 -3.057 -18.236 1.00 43.56 99 LEU A CA 1
ATOM 818 C C . LEU A 1 99 ? -12.966 -4.464 -18.852 1.00 43.56 99 LEU A C 1
ATOM 820 O O . LEU A 1 99 ? -13.600 -4.614 -19.895 1.00 43.56 99 LEU A O 1
ATOM 824 N N . GLY A 1 100 ? -12.393 -5.505 -18.236 1.00 43.12 100 GLY A N 1
ATOM 825 C CA . GLY A 1 100 ? -12.625 -6.899 -18.643 1.00 43.12 100 GLY A CA 1
ATOM 826 C C . GLY A 1 100 ? -12.103 -7.278 -20.038 1.00 43.12 100 GLY A C 1
ATOM 827 O O . GLY A 1 100 ? -12.608 -8.221 -20.649 1.00 43.12 100 GLY A O 1
ATOM 828 N N . PHE A 1 101 ? -11.100 -6.573 -20.567 1.00 44.56 101 PHE A N 1
ATOM 829 C CA . PHE A 1 101 ? -10.482 -6.893 -21.857 1.00 44.56 101 PHE A CA 1
ATOM 830 C C . PHE A 1 101 ? -9.653 -8.192 -21.772 1.00 44.56 101 PHE A C 1
ATOM 832 O O . PHE A 1 101 ? -8.468 -8.198 -21.464 1.00 44.56 101 PHE A O 1
ATOM 839 N N . THR A 1 102 ? -10.264 -9.336 -22.080 1.00 44.44 102 THR A N 1
ATOM 840 C CA . THR A 1 102 ? -9.637 -10.670 -21.962 1.00 44.44 102 THR A CA 1
ATOM 841 C C . THR A 1 102 ? -8.744 -11.093 -23.139 1.00 44.44 102 THR A C 1
ATOM 843 O O . THR A 1 102 ? -8.302 -12.239 -23.177 1.00 44.44 102 THR A O 1
ATOM 846 N N . ASN A 1 103 ? -8.468 -10.218 -24.113 1.00 44.62 103 ASN A N 1
ATOM 847 C CA . ASN A 1 103 ? -7.932 -10.627 -25.422 1.00 44.62 103 ASN A CA 1
ATOM 848 C C . ASN A 1 103 ? -6.539 -10.061 -25.762 1.00 44.62 103 ASN A C 1
ATOM 850 O O . ASN A 1 103 ? -6.267 -9.785 -26.930 1.00 44.62 103 ASN A O 1
ATOM 854 N N . PHE A 1 104 ? -5.636 -9.903 -24.787 1.00 47.03 104 PHE A N 1
ATOM 855 C CA . PHE A 1 104 ? -4.222 -9.651 -25.101 1.00 47.03 104 PHE A CA 1
ATOM 856 C C . PHE A 1 104 ? -3.430 -10.971 -25.215 1.00 47.03 104 PHE A C 1
ATOM 858 O O . PHE A 1 104 ? -3.550 -11.839 -24.350 1.00 47.03 104 PHE A O 1
ATOM 865 N N . PRO A 1 105 ? -2.600 -11.153 -26.262 1.00 46.41 105 PRO A N 1
ATOM 866 C CA . PRO A 1 105 ? -1.962 -12.434 -26.592 1.00 46.41 105 PRO A CA 1
ATOM 867 C C . PRO A 1 105 ? -0.826 -12.868 -25.647 1.00 46.41 105 PRO A C 1
ATOM 869 O O . PRO A 1 105 ? -0.132 -13.842 -25.928 1.00 46.41 105 PRO A O 1
ATOM 872 N N . ILE A 1 106 ? -0.616 -12.188 -24.518 1.00 53.28 106 ILE A N 1
ATOM 873 C CA . ILE A 1 106 ? 0.420 -12.539 -23.544 1.00 53.28 106 ILE A CA 1
ATOM 874 C C . ILE A 1 106 ? -0.197 -12.437 -22.152 1.00 53.28 106 ILE A C 1
ATOM 876 O O . ILE A 1 106 ? -0.742 -11.403 -21.792 1.00 53.28 106 ILE A O 1
ATOM 880 N N . SER A 1 107 ? -0.091 -13.505 -21.357 1.00 64.69 107 SER A N 1
ATOM 881 C CA . SER A 1 107 ? -0.605 -13.609 -19.978 1.00 64.69 107 SER A CA 1
ATOM 882 C C . SER A 1 107 ? 0.149 -12.725 -18.961 1.00 64.69 107 SER A C 1
ATOM 884 O O . SER A 1 107 ? 0.391 -13.151 -17.832 1.00 64.69 107 SER A O 1
ATOM 886 N N . ILE A 1 108 ? 0.558 -11.517 -19.356 1.00 65.38 108 ILE A N 1
ATOM 887 C CA . ILE A 1 108 ? 1.281 -10.538 -18.528 1.00 65.38 108 ILE A CA 1
ATOM 888 C C . ILE A 1 108 ? 0.466 -10.211 -17.279 1.00 65.38 108 ILE A C 1
ATOM 890 O O . ILE A 1 108 ? 1.012 -10.165 -16.182 1.00 65.38 108 ILE A O 1
ATOM 894 N N . ASP A 1 109 ? -0.844 -10.091 -17.436 1.00 68.56 109 ASP A N 1
ATOM 895 C CA . ASP A 1 109 ? -1.818 -9.808 -16.388 1.00 68.56 109 ASP A CA 1
ATOM 896 C C . ASP A 1 109 ? -1.794 -10.921 -15.332 1.00 68.56 109 ASP A C 1
ATOM 898 O O . ASP A 1 109 ? -1.632 -10.659 -14.146 1.00 68.56 109 ASP A O 1
ATOM 902 N N . LYS A 1 110 ? -1.825 -12.190 -15.766 1.00 71.94 110 LYS A N 1
ATOM 903 C CA . LYS A 1 110 ? -1.768 -13.355 -14.865 1.00 71.94 110 LYS A CA 1
ATOM 904 C C . LYS A 1 110 ? -0.435 -13.447 -14.124 1.00 71.94 110 LYS A C 1
ATOM 906 O O . LYS A 1 110 ? -0.412 -13.831 -12.956 1.00 71.94 110 LYS A O 1
ATOM 911 N N . ILE A 1 111 ? 0.673 -13.120 -14.794 1.00 74.62 111 ILE A N 1
ATOM 912 C CA . ILE A 1 111 ? 2.010 -13.103 -14.184 1.00 74.62 111 ILE A CA 1
ATOM 913 C C . ILE A 1 111 ? 2.097 -11.973 -13.154 1.00 74.62 111 ILE A C 1
ATOM 915 O O . ILE A 1 111 ? 2.536 -12.206 -12.027 1.00 74.62 111 ILE A O 1
ATOM 919 N N . SER A 1 112 ? 1.634 -10.776 -13.517 1.00 72.56 112 SER A N 1
ATOM 920 C CA . SER A 1 112 ? 1.554 -9.616 -12.629 1.00 72.56 112 SER A CA 1
ATOM 921 C C . SER A 1 112 ? 0.702 -9.930 -11.398 1.00 72.56 112 SER A C 1
ATOM 923 O O . SER A 1 112 ? 1.166 -9.768 -10.271 1.00 72.56 112 SER A O 1
ATOM 925 N N . ASP A 1 113 ? -0.493 -10.492 -11.583 1.00 77.12 113 ASP A N 1
ATOM 926 C CA . ASP A 1 113 ? -1.395 -10.892 -10.502 1.00 77.12 113 ASP A CA 1
ATOM 927 C C . ASP A 1 113 ? -0.785 -11.946 -9.583 1.00 77.12 113 ASP A C 1
ATOM 929 O O . ASP A 1 113 ? -0.904 -11.854 -8.360 1.00 77.12 113 ASP A O 1
ATOM 933 N N . PHE A 1 114 ? -0.121 -12.955 -10.146 1.00 79.81 114 PHE A N 1
ATOM 934 C CA . PHE A 1 114 ? 0.545 -13.989 -9.361 1.00 79.81 114 PHE A CA 1
ATOM 935 C C . PHE A 1 114 ? 1.668 -13.403 -8.495 1.00 79.81 114 PHE A C 1
ATOM 937 O O . PHE A 1 114 ? 1.719 -13.661 -7.289 1.00 79.81 114 PHE A O 1
ATOM 944 N N . LEU A 1 115 ? 2.535 -12.575 -9.082 1.00 80.81 115 LEU A N 1
ATOM 945 C CA . LEU A 1 115 ? 3.636 -11.934 -8.362 1.00 80.81 115 LEU A CA 1
ATOM 946 C C . LEU A 1 115 ? 3.124 -10.944 -7.309 1.00 80.81 115 LEU A C 1
ATOM 948 O O . LEU A 1 115 ? 3.628 -10.935 -6.183 1.00 80.81 115 LEU A O 1
ATOM 952 N N . ASN A 1 116 ? 2.074 -10.185 -7.629 1.00 79.00 116 ASN A N 1
ATOM 953 C CA . ASN A 1 116 ? 1.384 -9.320 -6.679 1.00 79.00 116 ASN A CA 1
ATOM 954 C C . ASN A 1 116 ? 0.827 -10.131 -5.508 1.00 79.00 116 ASN A C 1
ATOM 956 O O . ASN A 1 116 ? 1.093 -9.786 -4.361 1.00 79.00 116 ASN A O 1
ATOM 960 N N . LYS A 1 117 ? 0.122 -11.243 -5.757 1.00 83.38 117 LYS A N 1
ATOM 961 C CA . LYS A 1 117 ? -0.415 -12.114 -4.695 1.00 83.38 117 LYS A CA 1
ATOM 962 C C . LYS A 1 117 ? 0.675 -12.640 -3.767 1.00 83.38 117 LYS A C 1
ATOM 964 O O . LYS A 1 117 ? 0.482 -12.648 -2.552 1.00 83.38 117 LYS A O 1
ATOM 969 N N . LEU A 1 118 ? 1.821 -13.057 -4.307 1.00 81.88 118 LEU A N 1
ATOM 970 C CA . LEU A 1 118 ? 2.956 -13.495 -3.489 1.00 81.88 118 LEU A CA 1
ATOM 971 C C . LEU A 1 118 ? 3.494 -12.363 -2.614 1.00 81.88 118 LEU A C 1
ATOM 973 O O . LEU A 1 118 ? 3.723 -12.561 -1.418 1.00 81.88 118 LEU A O 1
ATOM 977 N N . ALA A 1 119 ? 3.653 -11.174 -3.191 1.00 80.25 119 ALA A N 1
ATOM 978 C CA . ALA A 1 119 ? 4.132 -10.019 -2.455 1.00 80.25 119 ALA A CA 1
ATOM 979 C C . ALA A 1 119 ? 3.142 -9.589 -1.361 1.00 80.25 119 ALA A C 1
ATOM 981 O O . ALA A 1 119 ? 3.536 -9.433 -0.208 1.00 80.25 119 ALA A O 1
ATOM 982 N N . TYR A 1 120 ? 1.845 -9.524 -1.674 1.00 81.62 120 TYR A N 1
ATOM 983 C CA . TYR A 1 120 ? 0.781 -9.264 -0.705 1.00 81.62 120 TYR A CA 1
ATOM 984 C C . TYR A 1 120 ? 0.746 -10.301 0.414 1.00 81.62 120 TYR A C 1
ATOM 986 O O . TYR A 1 120 ? 0.598 -9.933 1.576 1.00 81.62 120 TYR A O 1
ATOM 994 N N . LYS A 1 121 ? 0.936 -11.588 0.105 1.00 83.06 121 LYS A N 1
ATOM 995 C CA . LYS A 1 121 ? 1.010 -12.638 1.127 1.00 83.06 121 LYS A CA 1
ATOM 996 C C . LYS A 1 121 ? 2.188 -12.418 2.079 1.00 83.06 121 LYS A C 1
ATOM 998 O O . LYS A 1 121 ? 2.022 -12.571 3.285 1.00 83.06 121 LYS A O 1
ATOM 1003 N N . SER A 1 122 ? 3.349 -12.021 1.555 1.00 81.56 122 SER A N 1
ATOM 1004 C CA . SER A 1 122 ? 4.534 -11.697 2.363 1.00 81.56 122 SER A CA 1
ATOM 1005 C C . SER A 1 122 ? 4.336 -10.437 3.218 1.00 81.56 122 SER A C 1
ATOM 1007 O O . SER A 1 122 ? 4.706 -10.406 4.393 1.00 81.56 122 SER A O 1
ATOM 1009 N N . ILE A 1 123 ? 3.697 -9.409 2.656 1.00 81.94 123 ILE A N 1
ATOM 1010 C CA . ILE A 1 123 ? 3.309 -8.194 3.380 1.00 81.94 123 ILE A CA 1
ATOM 1011 C C . ILE A 1 123 ? 2.347 -8.550 4.521 1.00 81.94 123 ILE A C 1
ATOM 1013 O O . ILE A 1 123 ? 2.575 -8.160 5.665 1.00 81.94 123 ILE A O 1
ATOM 1017 N N . ALA A 1 124 ? 1.313 -9.344 4.234 1.00 79.75 124 ALA A N 1
ATOM 1018 C CA . ALA A 1 124 ? 0.315 -9.765 5.209 1.00 79.75 124 ALA A CA 1
ATOM 1019 C C . ALA A 1 124 ? 0.927 -10.608 6.336 1.00 79.75 124 ALA A C 1
ATOM 1021 O O . ALA A 1 124 ? 0.636 -10.365 7.511 1.00 79.75 124 ALA A O 1
ATOM 1022 N N . SER A 1 125 ? 1.822 -11.551 6.017 1.00 78.25 125 SER A N 1
ATOM 1023 C CA . SER A 1 125 ? 2.498 -12.356 7.041 1.00 78.25 125 SER A CA 1
ATOM 1024 C C . SER A 1 125 ? 3.334 -11.495 7.985 1.00 78.25 125 SER A C 1
ATOM 1026 O O . SER A 1 125 ? 3.299 -11.714 9.191 1.00 78.25 125 SER A O 1
ATOM 1028 N N . GLY A 1 126 ? 4.016 -10.469 7.462 1.00 74.00 126 GLY A N 1
ATOM 1029 C CA . GLY A 1 126 ? 4.798 -9.537 8.279 1.00 74.00 126 GLY A CA 1
ATOM 1030 C C . GLY A 1 126 ? 3.954 -8.645 9.197 1.00 74.00 126 GLY A C 1
ATOM 1031 O O . GLY A 1 126 ? 4.477 -8.093 10.159 1.00 74.00 126 GLY A O 1
ATOM 1032 N N . GLN A 1 127 ? 2.653 -8.508 8.931 1.00 77.56 127 GLN A N 1
ATOM 1033 C CA . GLN A 1 127 ? 1.753 -7.658 9.715 1.00 77.56 127 GLN A CA 1
ATOM 1034 C C . GLN A 1 127 ? 0.820 -8.416 10.645 1.00 77.56 127 GLN A C 1
ATOM 1036 O O . GLN A 1 127 ? 0.252 -7.803 11.542 1.00 77.56 127 GLN A O 1
ATOM 1041 N N . THR A 1 128 ? 0.629 -9.717 10.439 1.00 80.44 128 THR A N 1
ATOM 1042 C CA . THR A 1 128 ? -0.396 -10.475 11.167 1.00 80.44 128 THR A CA 1
ATOM 1043 C C . THR A 1 128 ? -0.122 -10.491 12.672 1.00 80.44 128 THR A C 1
ATOM 1045 O O . THR A 1 128 ? -1.024 -10.171 13.439 1.00 80.44 128 THR A O 1
ATOM 1048 N N . ALA A 1 129 ? 1.120 -10.770 13.086 1.00 76.44 129 ALA A N 1
ATOM 1049 C CA . ALA A 1 129 ? 1.506 -10.756 14.500 1.00 76.44 129 ALA A CA 1
ATOM 1050 C C . ALA A 1 129 ? 1.361 -9.353 15.115 1.00 76.44 129 ALA A C 1
ATOM 1052 O O . ALA A 1 129 ? 0.624 -9.176 16.075 1.00 76.44 129 ALA A O 1
ATOM 1053 N N . LEU A 1 130 ? 1.931 -8.330 14.467 1.00 77.62 130 LEU A N 1
ATOM 1054 C CA . LEU A 1 130 ? 1.841 -6.940 14.932 1.00 77.62 130 LEU A CA 1
ATOM 1055 C C . LEU A 1 130 ? 0.393 -6.442 15.055 1.00 77.62 130 LEU A C 1
ATOM 1057 O O . LEU A 1 130 ? 0.065 -5.709 15.983 1.00 77.62 130 LEU A O 1
ATOM 1061 N N . ARG A 1 131 ? -0.487 -6.826 14.119 1.00 82.88 131 ARG A N 1
ATOM 1062 C CA . ARG A 1 131 ? -1.917 -6.489 14.182 1.00 82.88 131 ARG A CA 1
ATOM 1063 C C . ARG A 1 131 ? -2.619 -7.208 15.326 1.00 82.88 131 ARG A C 1
ATOM 1065 O O . ARG A 1 131 ? -3.516 -6.612 15.913 1.00 82.88 131 ARG A O 1
ATOM 1072 N N . ALA A 1 132 ? -2.258 -8.457 15.612 1.00 82.12 132 ALA A N 1
ATOM 1073 C CA . ALA A 1 132 ? -2.827 -9.205 16.727 1.00 82.12 132 ALA A CA 1
ATOM 1074 C C . ALA A 1 132 ? -2.430 -8.575 18.069 1.00 82.12 132 ALA A C 1
ATOM 1076 O O . ALA A 1 132 ? -3.319 -8.282 18.867 1.00 82.12 132 ALA A O 1
ATOM 1077 N N . ASP A 1 133 ? -1.143 -8.270 18.249 1.00 83.56 133 ASP A N 1
ATOM 1078 C CA . ASP A 1 133 ? -0.617 -7.644 19.467 1.00 83.56 133 ASP A CA 1
ATOM 1079 C C . ASP A 1 133 ? -1.248 -6.264 19.688 1.00 83.56 133 ASP A C 1
ATOM 1081 O O . ASP A 1 133 ? -1.865 -6.020 20.719 1.00 83.56 133 ASP A O 1
ATOM 1085 N N . PHE A 1 134 ? -1.247 -5.398 18.667 1.00 84.50 134 PHE A N 1
ATOM 1086 C CA . PHE A 1 134 ? -1.895 -4.083 18.754 1.00 84.50 134 PHE A CA 1
ATOM 1087 C C . PHE A 1 134 ? -3.389 -4.176 19.077 1.00 84.50 134 PHE A C 1
ATOM 1089 O O . PHE A 1 134 ? -3.909 -3.386 19.861 1.00 84.50 134 PHE A O 1
ATOM 1096 N N . LYS A 1 135 ? -4.100 -5.135 18.469 1.00 87.69 135 LYS A N 1
ATOM 1097 C CA . LYS A 1 135 ? -5.525 -5.353 18.737 1.00 87.69 135 LYS A CA 1
ATOM 1098 C C . LYS A 1 135 ? -5.748 -5.744 20.197 1.00 87.69 135 LYS A C 1
ATOM 1100 O O . LYS A 1 135 ? -6.722 -5.296 20.800 1.00 87.69 135 LYS A O 1
ATOM 1105 N N . GLN A 1 136 ? -4.877 -6.588 20.741 1.00 87.00 136 GLN A N 1
ATOM 1106 C CA . GLN A 1 136 ? -4.941 -7.029 22.127 1.00 87.00 136 GLN A CA 1
ATOM 1107 C C . GLN A 1 136 ? -4.612 -5.888 23.096 1.00 87.00 136 GLN A C 1
ATOM 1109 O O . GLN A 1 136 ? -5.392 -5.657 24.020 1.00 87.00 136 GLN A O 1
ATOM 1114 N N . ASP A 1 137 ? -3.542 -5.137 22.840 1.00 84.88 137 ASP A N 1
ATOM 1115 C CA . ASP A 1 137 ? -3.131 -3.990 23.655 1.00 84.88 137 ASP A CA 1
ATOM 1116 C C . ASP A 1 137 ? -4.224 -2.916 23.677 1.00 84.88 137 ASP A C 1
ATOM 1118 O O . ASP A 1 137 ? -4.649 -2.471 24.743 1.00 84.88 137 ASP A O 1
ATOM 1122 N N . LEU A 1 138 ? -4.768 -2.566 22.505 1.00 86.62 138 LEU A N 1
ATOM 1123 C CA . LEU A 1 138 ? -5.858 -1.600 22.395 1.00 86.62 138 LEU A CA 1
ATOM 1124 C C . LEU A 1 138 ? -7.116 -2.085 23.125 1.00 86.62 138 LEU A C 1
ATOM 1126 O O . LEU A 1 138 ? -7.750 -1.302 23.828 1.00 86.62 138 LEU A O 1
ATOM 1130 N N . LYS A 1 139 ? -7.467 -3.375 23.011 1.00 88.38 139 LYS A N 1
ATOM 1131 C CA . LYS A 1 139 ? -8.589 -3.955 23.764 1.00 88.38 139 LYS A CA 1
ATOM 1132 C C . LYS A 1 139 ? -8.386 -3.793 25.262 1.00 88.38 139 LYS A C 1
ATOM 1134 O O . LYS A 1 139 ? -9.305 -3.360 25.952 1.00 88.38 139 LYS A O 1
ATOM 1139 N N . GLN A 1 140 ? -7.200 -4.128 25.755 1.00 85.62 140 GLN A N 1
ATOM 1140 C CA . GLN A 1 140 ? -6.888 -4.019 27.169 1.00 85.62 140 GLN A CA 1
ATOM 1141 C C . GLN A 1 140 ? -7.002 -2.566 27.647 1.00 85.62 140 GLN A C 1
ATOM 1143 O O . GLN A 1 140 ? -7.662 -2.318 28.653 1.00 85.62 140 GLN A O 1
ATOM 1148 N N . THR A 1 141 ? -6.444 -1.606 26.905 1.00 83.62 141 THR A N 1
ATOM 1149 C CA . THR A 1 141 ? -6.524 -0.180 27.252 1.00 83.62 141 THR A CA 1
ATOM 1150 C C . THR A 1 141 ? -7.964 0.334 27.263 1.00 83.62 141 THR A C 1
ATOM 1152 O O . THR A 1 141 ? -8.375 0.967 28.235 1.00 83.62 141 THR A O 1
ATOM 1155 N N . LEU A 1 142 ? -8.750 0.035 26.223 1.00 84.69 142 LEU A N 1
ATOM 1156 C CA . LEU A 1 142 ? -10.139 0.493 26.116 1.00 84.69 142 LEU A CA 1
ATOM 1157 C C . LEU A 1 142 ? -11.045 -0.115 27.198 1.00 84.69 142 LEU A C 1
ATOM 1159 O O . LEU A 1 142 ? -11.933 0.572 27.695 1.00 84.69 142 LEU A O 1
ATOM 1163 N N . MET A 1 143 ? -10.809 -1.370 27.600 1.00 84.06 143 MET A N 1
ATOM 1164 C CA . MET A 1 143 ? -11.582 -2.016 28.670 1.00 84.06 143 MET A CA 1
ATOM 1165 C C . MET A 1 143 ? -11.172 -1.557 30.077 1.00 84.06 143 MET A C 1
ATOM 1167 O O . MET A 1 143 ? -12.033 -1.435 30.944 1.00 84.06 143 MET A O 1
ATOM 1171 N N . GLN A 1 144 ? -9.880 -1.320 30.330 1.00 77.75 144 GLN A N 1
ATOM 1172 C CA . GLN A 1 144 ? -9.377 -1.007 31.677 1.00 77.75 144 GLN A CA 1
ATOM 1173 C C . GLN A 1 144 ? -9.644 0.437 32.105 1.00 77.75 144 GLN A C 1
ATOM 1175 O O . GLN A 1 144 ? -9.904 0.685 33.279 1.00 77.75 144 GLN A O 1
ATOM 1180 N N . ASN A 1 145 ? -9.603 1.382 31.168 1.00 66.94 145 ASN A N 1
ATOM 1181 C CA . ASN A 1 145 ? -9.591 2.804 31.504 1.00 66.94 145 ASN A CA 1
ATOM 1182 C C . ASN A 1 145 ? -10.982 3.470 31.491 1.00 66.94 145 ASN A C 1
ATOM 1184 O O . ASN A 1 145 ? -11.044 4.685 31.646 1.00 66.94 145 ASN A O 1
ATOM 1188 N N . GLN A 1 146 ? -12.076 2.709 31.298 1.00 63.78 146 GLN A N 1
ATOM 1189 C CA . GLN A 1 146 ? -13.453 3.237 31.163 1.00 63.78 146 GLN A CA 1
ATOM 1190 C C . GLN A 1 146 ? -13.513 4.489 30.270 1.00 63.78 146 GLN A C 1
ATOM 1192 O O . GLN A 1 146 ? -14.135 5.499 30.598 1.00 63.78 146 GLN A O 1
ATOM 1197 N N . LEU A 1 147 ? -12.779 4.434 29.159 1.00 67.44 147 LEU A N 1
ATOM 1198 C CA . LEU A 1 147 ? -12.571 5.577 28.283 1.00 67.44 147 LEU A CA 1
ATOM 1199 C C . LEU A 1 147 ? -13.890 5.971 27.623 1.00 67.44 147 LEU A C 1
ATOM 1201 O O . LEU A 1 147 ? -14.740 5.120 27.358 1.00 67.44 147 LEU A O 1
ATOM 1205 N N . ASN A 1 148 ? -14.048 7.264 27.336 1.00 71.19 148 ASN A N 1
ATOM 1206 C CA . ASN A 1 148 ? -15.193 7.755 26.583 1.00 71.19 148 ASN A CA 1
ATOM 1207 C C . ASN A 1 148 ? -15.089 7.261 25.129 1.00 71.19 148 ASN A C 1
ATOM 1209 O O . ASN A 1 148 ? -14.470 7.899 24.277 1.00 71.19 148 ASN A O 1
ATOM 1213 N N . LEU A 1 149 ? -15.651 6.077 24.874 1.00 84.88 149 LEU A N 1
ATOM 1214 C CA . LEU A 1 149 ? -15.681 5.454 23.552 1.00 84.88 149 LEU A CA 1
ATOM 1215 C C . LEU A 1 149 ? -16.471 6.298 22.551 1.00 84.88 149 LEU A C 1
ATOM 1217 O O . LEU A 1 149 ? -16.169 6.234 21.362 1.00 84.88 149 LEU A O 1
ATOM 1221 N N . ASP A 1 150 ? -17.430 7.093 23.026 1.00 87.56 150 ASP A N 1
ATOM 1222 C CA . ASP A 1 150 ? -18.305 7.892 22.174 1.00 87.56 150 ASP A CA 1
ATOM 1223 C C . ASP A 1 150 ? -17.525 9.025 21.500 1.00 87.56 150 ASP A C 1
ATOM 1225 O O . ASP A 1 150 ? -17.612 9.150 20.287 1.00 87.56 150 ASP A O 1
ATOM 1229 N N . ASP A 1 151 ? -16.652 9.748 22.220 1.00 87.25 151 ASP A N 1
ATOM 1230 C CA . ASP A 1 151 ? -15.802 10.800 21.613 1.00 87.25 151 ASP A CA 1
ATOM 1231 C C . ASP A 1 151 ? -14.882 10.232 20.521 1.00 87.25 151 ASP A C 1
ATOM 1233 O O . ASP A 1 151 ? -14.709 10.811 19.446 1.00 87.25 151 ASP A O 1
ATOM 1237 N N . GLY A 1 152 ? -14.304 9.055 20.773 1.00 88.38 152 GLY A N 1
ATOM 1238 C CA . GLY A 1 152 ? -13.477 8.380 19.782 1.00 88.38 152 GLY A CA 1
ATOM 1239 C C . GLY A 1 152 ? -14.286 7.923 18.567 1.00 88.38 152 GLY A C 1
ATOM 1240 O O . GLY A 1 152 ? -13.853 8.152 17.441 1.00 88.38 152 GLY A O 1
ATOM 1241 N N . LEU A 1 153 ? -15.457 7.314 18.766 1.00 92.25 153 LEU A N 1
ATOM 1242 C CA . LEU A 1 153 ? -16.336 6.854 17.686 1.00 92.25 153 LEU A CA 1
ATOM 1243 C C . LEU A 1 153 ? -16.940 8.012 16.877 1.00 92.25 153 LEU A C 1
ATOM 1245 O O . LEU A 1 153 ? -16.989 7.917 15.650 1.00 92.25 153 LEU A O 1
ATOM 1249 N N . ASP A 1 154 ? -17.322 9.113 17.521 1.00 93.00 154 ASP A N 1
ATOM 1250 C CA . ASP A 1 154 ? -17.784 10.335 16.856 1.00 93.00 154 ASP A CA 1
ATOM 1251 C C . ASP A 1 154 ? -16.677 10.922 15.980 1.00 93.00 154 ASP A C 1
ATOM 1253 O O . ASP A 1 154 ? -16.900 11.238 14.811 1.00 93.00 154 ASP A O 1
ATOM 1257 N N . TRP A 1 155 ? -15.436 10.948 16.474 1.00 92.62 155 TRP A N 1
ATOM 1258 C CA . TRP A 1 155 ? -14.306 11.348 15.643 1.00 92.62 155 TRP A CA 1
ATOM 1259 C C . TRP A 1 155 ? -14.102 10.409 14.441 1.00 92.62 155 TRP A C 1
ATOM 1261 O O . TRP A 1 155 ? -13.779 10.874 13.349 1.00 92.62 155 TRP A O 1
ATOM 1271 N N . ILE A 1 156 ? -14.293 9.089 14.600 1.00 91.88 156 ILE A N 1
ATOM 1272 C CA . ILE A 1 156 ? -14.235 8.132 13.475 1.00 91.88 156 ILE A CA 1
ATOM 1273 C C . ILE A 1 156 ? -15.342 8.424 12.453 1.00 91.88 156 ILE A C 1
ATOM 1275 O O . ILE A 1 156 ? -15.099 8.330 11.246 1.00 91.88 156 ILE A O 1
ATOM 1279 N N . LYS A 1 157 ? -16.542 8.786 12.916 1.00 93.31 157 LYS A N 1
ATOM 1280 C CA . LYS A 1 157 ? -17.658 9.184 12.051 1.00 93.31 157 LYS A CA 1
ATOM 1281 C C . LYS A 1 157 ? -17.271 10.380 11.186 1.00 93.31 157 LYS A C 1
ATOM 1283 O O . LYS A 1 157 ? -17.396 10.306 9.963 1.00 93.31 157 LYS A O 1
ATOM 1288 N N . ASP A 1 158 ? -16.733 11.424 11.813 1.00 92.50 158 ASP A N 1
ATOM 1289 C CA . ASP A 1 158 ? -16.246 12.626 11.131 1.00 92.50 158 ASP A CA 1
ATOM 1290 C C . ASP A 1 158 ? -15.076 12.312 10.188 1.00 92.50 158 ASP A C 1
ATOM 1292 O O . ASP A 1 158 ? -14.972 12.845 9.084 1.00 92.50 158 ASP A O 1
ATOM 1296 N N . TYR A 1 159 ? -14.198 11.390 10.585 1.00 90.88 159 TYR A N 1
ATOM 1297 C CA . TYR A 1 159 ? -13.082 10.953 9.756 1.00 90.88 159 TYR A CA 1
ATOM 1298 C C . TYR A 1 159 ? -13.555 10.305 8.448 1.00 90.88 159 TYR A C 1
ATOM 1300 O O . TYR A 1 159 ? -13.046 10.644 7.379 1.00 90.88 159 TYR A O 1
ATOM 1308 N N . PHE A 1 160 ? -14.517 9.377 8.505 1.00 91.06 160 PHE A N 1
ATOM 1309 C CA . PHE A 1 160 ? -15.021 8.707 7.302 1.00 91.06 160 PHE A CA 1
ATOM 1310 C C . PHE A 1 160 ? -15.969 9.581 6.472 1.00 91.06 160 PHE A C 1
ATOM 1312 O O . PHE A 1 160 ? -16.018 9.416 5.250 1.00 91.06 160 PHE A O 1
ATOM 1319 N N . SER A 1 161 ? -16.697 10.521 7.083 1.00 88.06 161 SER A N 1
ATOM 1320 C CA . SER A 1 161 ? -17.535 11.474 6.343 1.00 88.06 161 SER A CA 1
ATOM 1321 C C . SER A 1 161 ? -16.688 12.467 5.532 1.00 88.06 161 SER A C 1
ATOM 1323 O O . SER A 1 161 ? -17.036 12.792 4.393 1.00 88.06 161 SER A O 1
ATOM 1325 N N . GLU A 1 162 ? -15.532 12.876 6.064 1.00 88.19 162 GLU A N 1
ATOM 1326 C CA . GLU A 1 162 ? -14.635 13.837 5.415 1.00 88.19 162 GLU A CA 1
ATOM 1327 C C . GLU A 1 162 ? -13.518 13.213 4.565 1.00 88.19 162 GLU A C 1
ATOM 1329 O O . GLU A 1 162 ? -12.830 13.932 3.832 1.00 88.19 162 GLU A O 1
ATOM 1334 N N . ASP A 1 163 ? -13.330 11.888 4.593 1.00 82.88 163 ASP A N 1
ATOM 1335 C CA . ASP A 1 163 ? -12.300 11.225 3.789 1.00 82.88 163 ASP A CA 1
ATOM 1336 C C . ASP A 1 163 ? -12.571 11.392 2.283 1.00 82.88 163 ASP A C 1
ATOM 1338 O O . ASP A 1 163 ? -13.407 10.713 1.690 1.00 82.88 163 ASP A O 1
ATOM 1342 N N . ILE A 1 164 ? -11.777 12.255 1.643 1.00 75.81 164 ILE A N 1
ATOM 1343 C CA . ILE A 1 164 ? -11.826 12.546 0.203 1.00 75.81 164 ILE A CA 1
ATOM 1344 C C . ILE A 1 164 ? -11.739 11.272 -0.647 1.00 75.81 164 ILE A C 1
ATOM 1346 O O . ILE A 1 164 ? -12.413 11.176 -1.661 1.00 75.81 164 ILE A O 1
ATOM 1350 N N . THR A 1 165 ? -10.961 10.269 -0.231 1.00 74.25 165 THR A N 1
ATOM 1351 C CA . THR A 1 165 ? -10.826 9.021 -1.006 1.00 74.25 165 THR A CA 1
ATOM 1352 C C . THR A 1 165 ? -12.071 8.142 -0.951 1.00 74.25 165 THR A C 1
ATOM 1354 O O . THR A 1 165 ? -12.263 7.326 -1.842 1.00 74.25 165 THR A O 1
ATOM 1357 N N . LEU A 1 166 ? -12.895 8.297 0.090 1.00 76.44 166 LEU A N 1
ATOM 1358 C CA . LEU A 1 166 ? -14.179 7.613 0.212 1.00 76.44 166 LEU A CA 1
ATOM 1359 C C . LEU A 1 166 ? -15.295 8.387 -0.500 1.00 76.44 166 LEU A C 1
ATOM 1361 O O . LEU A 1 166 ? -16.305 7.789 -0.847 1.00 76.44 166 LEU A O 1
ATOM 1365 N N . LYS A 1 167 ? -15.119 9.688 -0.780 1.00 76.56 167 LYS A N 1
ATOM 1366 C CA . LYS A 1 167 ? -16.083 10.460 -1.589 1.00 76.56 167 LYS A CA 1
ATOM 1367 C C . LYS A 1 167 ? -16.203 9.905 -3.016 1.00 76.56 167 LYS A C 1
ATOM 1369 O O . LYS A 1 167 ? -17.276 9.995 -3.607 1.00 76.56 167 LYS A O 1
ATOM 1374 N N . ASP A 1 168 ? -15.139 9.278 -3.521 1.00 75.50 168 ASP A N 1
ATOM 1375 C CA . ASP A 1 168 ? -15.121 8.591 -4.818 1.00 75.50 168 ASP A CA 1
ATOM 1376 C C . ASP A 1 168 ? -15.741 7.173 -4.768 1.00 75.50 168 ASP A C 1
ATOM 1378 O O . ASP A 1 168 ? -16.041 6.601 -5.816 1.00 75.50 168 ASP A O 1
ATOM 1382 N N . ASP A 1 169 ? -15.981 6.615 -3.572 1.00 81.38 169 ASP A N 1
ATOM 1383 C CA . ASP A 1 169 ? -16.707 5.355 -3.346 1.00 81.38 169 ASP A CA 1
ATOM 1384 C C . ASP A 1 169 ? -17.813 5.539 -2.281 1.00 81.38 169 ASP A C 1
ATOM 1386 O O . ASP A 1 169 ? -17.660 5.158 -1.112 1.00 81.38 169 ASP A O 1
ATOM 1390 N N . PRO A 1 170 ? -18.975 6.103 -2.668 1.00 84.94 170 PRO A N 1
ATOM 1391 C CA . PRO A 1 170 ? -20.068 6.373 -1.734 1.00 84.94 170 PRO A CA 1
ATOM 1392 C C . PRO A 1 170 ? -20.659 5.097 -1.115 1.00 84.94 170 PRO A C 1
ATOM 1394 O O . PRO A 1 170 ? -21.304 5.160 -0.066 1.00 84.94 170 PRO A O 1
ATOM 1397 N N . THR A 1 171 ? -20.448 3.929 -1.734 1.00 88.12 171 THR A N 1
ATOM 1398 C CA . THR A 1 171 ? -20.922 2.649 -1.194 1.00 88.12 171 THR A CA 1
ATOM 1399 C C . THR A 1 171 ? -20.048 2.215 -0.025 1.00 88.12 171 THR A C 1
ATOM 1401 O O . THR A 1 171 ? -20.573 1.868 1.038 1.00 88.12 171 THR A O 1
ATOM 1404 N N . GLU A 1 172 ? -18.724 2.270 -0.190 1.00 86.25 172 GLU A N 1
ATOM 1405 C CA . GLU A 1 172 ? -17.774 2.004 0.891 1.00 86.25 172 GLU A CA 1
ATOM 1406 C C . GLU A 1 172 ? -17.927 3.027 2.021 1.00 86.25 172 GLU A C 1
ATOM 1408 O O . GLU A 1 172 ? -18.003 2.640 3.190 1.00 86.25 172 GLU A O 1
ATOM 1413 N N . GLN A 1 173 ? -18.073 4.313 1.684 1.00 88.81 173 GLN A N 1
ATOM 1414 C CA . GLN A 1 173 ? -18.301 5.366 2.672 1.00 88.81 173 GLN A CA 1
ATOM 1415 C C . GLN A 1 173 ? -19.547 5.091 3.517 1.00 88.81 173 GLN A C 1
ATOM 1417 O O . GLN A 1 173 ? -19.481 5.081 4.747 1.00 88.81 173 GLN A O 1
ATOM 1422 N N . ARG A 1 174 ? -20.686 4.823 2.865 1.00 90.44 174 ARG A N 1
ATOM 1423 C CA . ARG A 1 174 ? -21.947 4.543 3.556 1.00 90.44 174 ARG A CA 1
ATOM 1424 C C . ARG A 1 174 ? -21.827 3.320 4.454 1.00 90.44 174 ARG A C 1
ATOM 1426 O O . ARG A 1 174 ? -22.294 3.358 5.586 1.00 90.44 174 ARG A O 1
ATOM 1433 N N . LYS A 1 175 ? -21.172 2.261 3.974 1.00 92.94 175 LYS A N 1
ATOM 1434 C CA . LYS A 1 175 ? -20.922 1.055 4.766 1.00 92.94 175 LYS A CA 1
ATOM 1435 C C . LYS A 1 175 ? -20.140 1.378 6.041 1.00 92.94 175 LYS A C 1
ATOM 1437 O O . LYS A 1 175 ? -20.554 0.958 7.115 1.00 92.94 175 LYS A O 1
ATOM 1442 N N . LEU A 1 176 ? -19.044 2.131 5.934 1.00 91.31 176 LEU A N 1
ATOM 1443 C CA . LEU A 1 176 ? -18.224 2.502 7.090 1.00 91.31 176 LEU A CA 1
ATOM 1444 C C . LEU A 1 176 ? -18.996 3.375 8.083 1.00 91.31 176 LEU A C 1
ATOM 1446 O O . LEU A 1 176 ? -18.928 3.119 9.280 1.00 91.31 176 LEU A O 1
ATOM 1450 N N . LEU A 1 177 ? -19.775 4.348 7.606 1.00 92.94 177 LEU A N 1
ATOM 1451 C CA . LEU A 1 177 ? -20.609 5.186 8.472 1.00 92.94 177 LEU A CA 1
ATOM 1452 C C . LEU A 1 177 ? -21.692 4.373 9.193 1.00 92.94 177 LEU A C 1
ATOM 1454 O O . LEU A 1 177 ? -21.894 4.565 10.387 1.00 92.94 177 LEU A O 1
ATOM 1458 N N . THR A 1 178 ? -22.333 3.419 8.512 1.00 94.38 178 THR A N 1
ATOM 1459 C CA . THR A 1 178 ? -23.295 2.506 9.147 1.00 94.38 178 THR A CA 1
ATOM 1460 C C . THR A 1 178 ? -22.637 1.639 10.219 1.00 94.38 178 THR A C 1
ATOM 1462 O O . THR A 1 178 ? -23.219 1.447 11.281 1.00 94.38 178 THR A O 1
ATOM 1465 N N . GLU A 1 179 ? -21.421 1.139 9.988 1.00 94.38 179 GLU A N 1
ATOM 1466 C CA . GLU A 1 179 ? -20.685 0.392 11.015 1.00 94.38 179 GLU A CA 1
ATOM 1467 C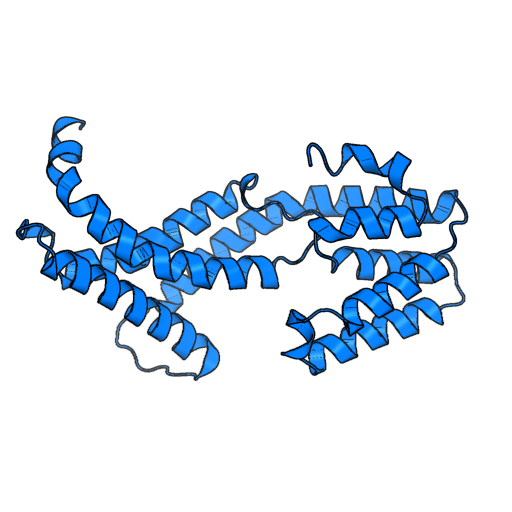 C . GLU A 1 179 ? -20.345 1.265 12.240 1.00 94.38 179 GLU A C 1
ATOM 1469 O O . GLU A 1 179 ? -20.388 0.773 13.367 1.00 94.38 179 GLU A O 1
ATOM 1474 N N . VAL A 1 180 ? -20.049 2.558 12.048 1.00 94.06 180 VAL A N 1
ATOM 1475 C CA . VAL A 1 180 ? -19.839 3.505 13.160 1.00 94.06 180 VAL A CA 1
ATOM 1476 C C . VAL A 1 180 ? -21.134 3.755 13.930 1.00 94.06 180 VAL A C 1
ATOM 1478 O O . VAL A 1 180 ? -21.127 3.722 15.156 1.00 94.06 180 VAL A O 1
ATOM 1481 N N . GLU A 1 181 ? -22.255 3.964 13.238 1.00 93.75 181 GLU A N 1
ATOM 1482 C CA . GLU A 1 181 ? -23.564 4.157 13.876 1.00 93.75 181 GLU A CA 1
ATOM 1483 C C . GLU A 1 181 ? -23.997 2.926 14.678 1.00 93.75 181 GLU A C 1
ATOM 1485 O O . GLU A 1 181 ? -24.496 3.063 15.792 1.00 93.75 181 GLU A O 1
ATOM 1490 N N . GLN A 1 182 ? -23.739 1.725 14.153 1.00 93.75 182 GLN A N 1
ATOM 1491 C CA . GLN A 1 182 ? -23.951 0.473 14.880 1.00 93.75 182 GLN A CA 1
ATOM 1492 C C . GLN A 1 182 ? -23.071 0.385 16.130 1.00 93.75 182 GLN A C 1
ATOM 1494 O O . GLN A 1 182 ? -23.559 -0.008 17.183 1.00 93.75 182 GLN A O 1
ATOM 1499 N N . ALA A 1 183 ? -21.799 0.784 16.041 1.00 93.25 183 ALA A N 1
ATOM 1500 C CA . ALA A 1 183 ? -20.902 0.802 17.194 1.00 93.25 183 ALA A CA 1
ATOM 1501 C C . ALA A 1 183 ? -21.338 1.821 18.262 1.00 93.25 183 ALA A C 1
ATOM 1503 O O . ALA A 1 183 ? -21.238 1.540 19.452 1.00 93.25 183 ALA A O 1
ATOM 1504 N N . LEU A 1 184 ? -21.830 2.996 17.858 1.00 91.69 184 LEU A N 1
ATOM 1505 C CA . LEU A 1 184 ? -22.335 4.022 18.777 1.00 91.69 184 LEU A CA 1
ATOM 1506 C C . LEU A 1 184 ? -23.597 3.560 19.514 1.00 91.69 184 LEU A C 1
ATOM 1508 O O . LEU A 1 184 ? -23.708 3.797 20.718 1.00 91.69 184 LEU A O 1
ATOM 1512 N N . ALA A 1 185 ? -24.501 2.885 18.799 1.00 92.12 185 ALA A N 1
ATOM 1513 C CA . ALA A 1 185 ? -25.755 2.346 19.323 1.00 92.12 185 ALA A CA 1
ATOM 1514 C C . ALA A 1 185 ? -25.595 1.043 20.129 1.00 92.12 185 ALA A C 1
ATOM 1516 O O . ALA A 1 185 ? -26.585 0.534 20.648 1.00 92.12 185 ALA A O 1
ATOM 1517 N N . GLU A 1 186 ? -24.386 0.481 20.212 1.00 93.50 186 GLU A N 1
ATOM 1518 C CA . GLU A 1 186 ? -24.134 -0.740 20.974 1.00 93.50 186 GLU A CA 1
ATOM 1519 C C . GLU A 1 186 ? -24.135 -0.454 22.481 1.00 93.50 186 GLU A C 1
ATOM 1521 O O . GLU A 1 186 ? -23.332 0.337 22.986 1.00 93.50 186 GLU A O 1
ATOM 1526 N N . ASP A 1 187 ? -25.014 -1.146 23.204 1.00 87.62 187 ASP A N 1
ATOM 1527 C CA . ASP A 1 187 ? -25.201 -0.974 24.645 1.00 87.62 187 ASP A CA 1
ATOM 1528 C C . ASP A 1 187 ? -24.213 -1.815 25.461 1.00 87.62 187 ASP A C 1
ATOM 1530 O O . ASP A 1 187 ? -23.878 -1.472 26.599 1.00 87.62 187 ASP A O 1
ATOM 1534 N N . LYS A 1 188 ? -23.729 -2.936 24.912 1.00 89.62 188 LYS A N 1
ATOM 1535 C CA . LYS A 1 188 ? -22.805 -3.815 25.632 1.00 89.62 188 LYS A CA 1
ATOM 1536 C C . LYS A 1 188 ? -21.371 -3.293 25.518 1.00 89.62 188 LYS A C 1
ATOM 1538 O O . LYS A 1 188 ? -20.816 -3.271 24.417 1.00 89.62 188 LYS A O 1
ATOM 1543 N N . PRO A 1 189 ? -20.689 -2.996 26.642 1.00 86.81 189 PRO A N 1
ATOM 1544 C CA . PRO A 1 189 ? -19.342 -2.425 26.611 1.00 86.81 189 PRO A CA 1
ATOM 1545 C C . PRO A 1 189 ? -18.322 -3.273 25.842 1.00 86.81 189 PRO A C 1
ATOM 1547 O O . PRO A 1 189 ? -17.496 -2.738 25.109 1.00 86.81 189 PRO A O 1
ATOM 1550 N N . GLU A 1 190 ? -18.381 -4.601 25.965 1.00 88.31 190 GLU A N 1
ATOM 1551 C CA . GLU A 1 190 ? -17.440 -5.493 25.277 1.00 88.31 190 GLU A CA 1
ATOM 1552 C C . GLU A 1 190 ? -17.635 -5.504 23.756 1.00 88.31 190 GLU A C 1
ATOM 1554 O O . GLU A 1 190 ? -16.654 -5.495 23.006 1.00 88.31 190 GLU A O 1
ATOM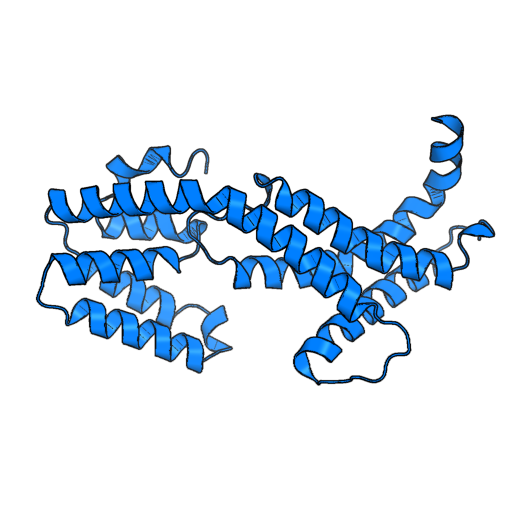 1559 N N . GL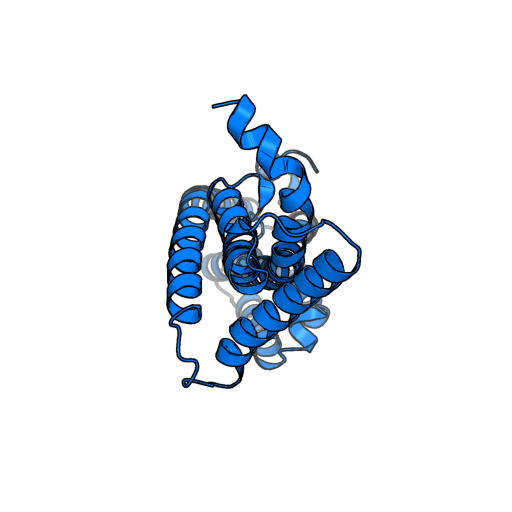U A 1 191 ? -18.891 -5.504 23.300 1.00 90.56 191 GLU A N 1
ATOM 1560 C CA . GLU A 1 191 ? -19.242 -5.481 21.876 1.00 90.56 191 GLU A CA 1
ATOM 1561 C C . GLU A 1 191 ? -18.919 -4.100 21.282 1.00 90.56 191 GLU A C 1
ATOM 1563 O O . GLU A 1 191 ? -18.298 -4.023 20.218 1.00 90.56 191 GLU A O 1
ATOM 1568 N N . LYS A 1 192 ? -19.175 -3.020 22.035 1.00 89.88 192 LYS A N 1
ATOM 1569 C CA . LYS A 1 192 ? -18.802 -1.646 21.673 1.00 89.88 192 LYS A CA 1
ATOM 1570 C C . LYS A 1 192 ? -17.291 -1.478 21.515 1.00 89.88 192 LYS A C 1
ATOM 1572 O O . LYS A 1 192 ? -16.828 -0.932 20.515 1.00 89.88 192 LYS A O 1
ATOM 1577 N N . VAL A 1 193 ? -16.498 -2.009 22.451 1.00 89.94 193 VAL A N 1
ATOM 1578 C CA . VAL A 1 193 ? -15.027 -2.013 22.351 1.00 89.94 193 VAL A CA 1
ATOM 1579 C C . VAL A 1 193 ? -14.563 -2.829 21.144 1.00 89.94 193 VAL A C 1
ATOM 1581 O O . VAL A 1 193 ? -13.692 -2.382 20.396 1.00 89.94 193 VAL A O 1
ATOM 1584 N N . ALA A 1 194 ? -15.135 -4.013 20.910 1.00 90.38 194 ALA A N 1
ATOM 1585 C CA . ALA A 1 194 ? -14.771 -4.836 19.760 1.00 90.38 194 ALA A CA 1
ATOM 1586 C C . ALA A 1 194 ? -15.056 -4.123 18.425 1.00 90.38 194 ALA A C 1
ATOM 1588 O O . ALA A 1 194 ? -14.213 -4.166 17.520 1.00 90.38 194 ALA A O 1
ATOM 1589 N N . ALA A 1 195 ? -16.197 -3.436 18.324 1.00 91.94 195 ALA A N 1
ATOM 1590 C CA . ALA A 1 195 ? -16.576 -2.633 17.167 1.00 91.94 195 ALA A CA 1
ATOM 1591 C C . ALA A 1 195 ? -15.645 -1.422 16.984 1.00 91.94 195 ALA A C 1
ATOM 1593 O O . ALA A 1 195 ? -15.104 -1.225 15.893 1.00 91.94 195 ALA A O 1
ATOM 1594 N N . ALA A 1 196 ? -15.358 -0.677 18.057 1.00 90.25 196 ALA A N 1
ATOM 1595 C CA . ALA A 1 196 ? -14.416 0.442 18.034 1.00 90.25 196 ALA A CA 1
ATOM 1596 C C . ALA A 1 196 ? -13.030 0.007 17.535 1.00 90.25 196 ALA A C 1
ATOM 1598 O O . ALA A 1 196 ? -12.459 0.640 16.649 1.00 90.25 196 ALA A O 1
ATOM 1599 N N . ILE A 1 197 ? -12.512 -1.127 18.019 1.00 89.94 197 ILE A N 1
ATOM 1600 C CA . ILE A 1 197 ? -11.231 -1.666 17.549 1.00 89.94 197 ILE A CA 1
ATOM 1601 C C . ILE A 1 197 ? -11.300 -2.045 16.067 1.00 89.94 197 ILE A C 1
ATOM 1603 O O . ILE A 1 197 ? -10.375 -1.744 15.313 1.00 89.94 197 ILE A O 1
ATOM 1607 N N . ALA A 1 198 ? -12.380 -2.690 15.619 1.00 90.06 198 ALA A N 1
ATOM 1608 C CA . ALA A 1 198 ? -12.546 -3.041 14.209 1.00 90.06 198 ALA A CA 1
ATOM 1609 C C . ALA A 1 198 ? -12.518 -1.801 13.298 1.00 90.06 198 ALA A C 1
ATOM 1611 O O . ALA A 1 198 ? -11.913 -1.853 12.226 1.00 90.06 198 ALA A O 1
ATOM 1612 N N . LEU A 1 199 ? -13.101 -0.687 13.747 1.00 91.44 199 LEU A N 1
ATOM 1613 C CA . LEU A 1 199 ? -13.090 0.599 13.049 1.00 91.44 199 LEU A CA 1
ATOM 1614 C C . LEU A 1 199 ? -11.707 1.267 13.081 1.00 91.44 199 LEU A C 1
ATOM 1616 O O . LEU A 1 199 ? -11.218 1.706 12.040 1.00 91.44 199 LEU A O 1
ATOM 1620 N N . VAL A 1 200 ? -11.017 1.253 14.229 1.00 89.44 200 VAL A N 1
ATOM 1621 C CA . VAL A 1 200 ? -9.626 1.735 14.365 1.00 89.44 200 VAL A CA 1
ATOM 1622 C C . VAL A 1 200 ? -8.705 1.042 13.358 1.00 89.44 200 VAL A C 1
ATOM 1624 O O . VAL A 1 200 ? -7.864 1.682 12.728 1.00 89.44 200 VAL A O 1
ATOM 1627 N N . MET A 1 201 ? -8.894 -0.262 13.130 1.00 87.31 201 MET A N 1
ATOM 1628 C CA . MET A 1 201 ? -8.085 -1.034 12.179 1.00 87.31 201 MET A CA 1
ATOM 1629 C C . MET A 1 201 ? -8.252 -0.617 10.711 1.00 87.31 201 MET A C 1
ATOM 1631 O O . MET A 1 201 ? -7.453 -1.060 9.879 1.00 87.31 201 MET A O 1
ATOM 1635 N N . LYS A 1 202 ? -9.248 0.220 10.399 1.00 88.00 202 LYS A N 1
ATOM 1636 C CA . LYS A 1 202 ? -9.524 0.770 9.063 1.00 88.00 202 LYS A CA 1
ATOM 1637 C C . LYS A 1 202 ? -9.000 2.199 8.883 1.00 88.00 202 LYS A C 1
ATOM 1639 O O . LYS A 1 202 ? -9.059 2.739 7.779 1.00 88.00 202 LYS A O 1
ATOM 1644 N N . ILE A 1 203 ? -8.463 2.809 9.939 1.00 86.19 203 ILE A N 1
ATOM 1645 C CA . ILE A 1 203 ? -7.914 4.167 9.908 1.00 86.19 203 ILE A CA 1
ATOM 1646 C C . ILE A 1 203 ? -6.460 4.143 9.438 1.00 86.19 203 ILE A C 1
ATOM 1648 O O . ILE A 1 203 ? -5.714 3.182 9.649 1.00 86.19 203 ILE A O 1
ATOM 1652 N N . ARG A 1 204 ? -6.041 5.202 8.740 1.00 82.50 204 ARG A N 1
ATOM 1653 C CA . ARG A 1 204 ? -4.669 5.323 8.232 1.00 82.50 204 ARG A CA 1
ATOM 1654 C C . ARG A 1 204 ? -3.689 5.530 9.383 1.00 82.50 204 ARG A C 1
ATOM 1656 O O . ARG A 1 204 ? -3.967 6.281 10.313 1.00 82.50 204 ARG A O 1
ATOM 1663 N N . ARG A 1 205 ? -2.485 4.963 9.253 1.00 79.56 205 ARG A N 1
ATOM 1664 C CA . ARG A 1 205 ? -1.380 5.106 10.223 1.00 79.56 205 ARG A CA 1
ATOM 1665 C C . ARG A 1 205 ? -1.183 6.537 10.733 1.00 79.56 205 ARG A C 1
ATOM 1667 O O . ARG A 1 205 ? -1.204 6.742 11.939 1.00 79.56 205 ARG A O 1
ATOM 1674 N N . LYS A 1 206 ? -1.072 7.505 9.816 1.00 80.75 206 LYS A N 1
ATOM 1675 C CA . LYS A 1 206 ? -0.829 8.930 10.119 1.00 80.75 206 LYS A CA 1
ATOM 1676 C C . LYS A 1 206 ? -1.925 9.596 10.967 1.00 80.75 206 LYS A C 1
ATOM 1678 O O . LYS A 1 206 ? -1.682 10.602 11.621 1.00 80.75 206 LYS A O 1
ATOM 1683 N N . ASP A 1 207 ? -3.144 9.062 10.919 1.00 84.12 207 ASP A N 1
ATOM 1684 C CA . ASP A 1 207 ? -4.308 9.622 11.608 1.00 84.12 207 ASP A CA 1
ATOM 1685 C C . ASP A 1 207 ? -4.616 8.837 12.897 1.00 84.12 207 ASP A C 1
ATOM 1687 O O . ASP A 1 207 ? -5.287 9.342 13.795 1.00 84.12 207 ASP A O 1
ATOM 1691 N N . CYS A 1 208 ? -4.060 7.626 13.032 1.00 83.31 208 CYS A N 1
ATOM 1692 C CA . CYS A 1 208 ? -4.291 6.743 14.168 1.00 83.31 208 CYS A CA 1
ATOM 1693 C C . CYS A 1 208 ? -3.828 7.358 15.494 1.00 83.31 208 CYS A C 1
ATOM 1695 O O . CYS A 1 208 ? -4.516 7.202 16.493 1.00 83.31 208 CYS A O 1
ATOM 1697 N N . GLN A 1 209 ? -2.713 8.095 15.536 1.00 81.69 209 GLN A N 1
ATOM 1698 C CA . GLN A 1 209 ? -2.278 8.740 16.784 1.00 81.69 209 GLN A CA 1
ATOM 1699 C C . GLN A 1 209 ? -3.297 9.772 17.291 1.00 81.69 209 GLN A C 1
ATOM 1701 O O . GLN A 1 209 ? -3.565 9.848 18.489 1.00 81.69 209 GLN A O 1
ATOM 1706 N N . LYS A 1 210 ? -3.904 10.548 16.380 1.00 83.56 210 LYS A N 1
ATOM 1707 C CA . LYS A 1 210 ? -4.947 11.526 16.729 1.00 83.56 210 LYS A CA 1
ATOM 1708 C C . LYS A 1 210 ? -6.191 10.832 17.272 1.00 83.56 210 LYS A C 1
ATOM 1710 O O . LYS A 1 210 ? -6.769 11.310 18.239 1.00 83.56 210 LYS A O 1
ATOM 1715 N N . LEU A 1 211 ? -6.559 9.696 16.688 1.00 84.75 211 LEU A N 1
ATOM 1716 C CA . LEU A 1 211 ? -7.652 8.870 17.184 1.00 84.75 211 LEU A CA 1
ATOM 1717 C C . LEU A 1 211 ? -7.360 8.306 18.581 1.00 84.75 211 LEU A C 1
ATOM 1719 O O . LEU A 1 211 ? -8.196 8.395 19.473 1.00 84.75 211 LEU A O 1
ATOM 1723 N N . LEU A 1 212 ? -6.165 7.748 18.795 1.00 82.75 212 LEU A N 1
ATOM 1724 C CA . LEU A 1 212 ? -5.792 7.161 20.085 1.00 82.75 212 LEU A CA 1
ATOM 1725 C C . LEU A 1 212 ? -5.792 8.206 21.213 1.00 82.75 212 LEU A C 1
ATOM 1727 O O . LEU A 1 212 ? -6.164 7.873 22.338 1.00 82.75 212 LEU A O 1
ATOM 1731 N N . LYS A 1 213 ? -5.464 9.471 20.905 1.00 82.69 213 LYS A N 1
ATOM 1732 C CA . LYS A 1 213 ? -5.644 10.618 21.815 1.00 82.69 213 LYS A CA 1
ATOM 1733 C C . LYS A 1 213 ? -7.098 10.831 22.223 1.00 82.69 213 LYS A C 1
ATOM 1735 O O . LYS A 1 213 ? -7.354 11.043 23.402 1.00 82.69 213 LYS A O 1
ATOM 1740 N N . ARG A 1 214 ? -8.038 10.761 21.273 1.00 82.81 214 ARG A N 1
ATOM 1741 C CA . ARG A 1 214 ? -9.485 10.913 21.533 1.00 82.81 214 ARG A CA 1
ATOM 1742 C C . ARG A 1 214 ? -10.023 9.796 22.414 1.00 82.81 214 ARG A C 1
ATOM 1744 O O . ARG A 1 214 ? -10.743 10.052 23.365 1.00 82.81 214 ARG A O 1
ATOM 1751 N N . PHE A 1 215 ? -9.543 8.576 22.194 1.00 80.62 215 PHE A N 1
ATOM 1752 C CA . PHE A 1 215 ? -9.809 7.471 23.106 1.00 80.62 215 PHE A CA 1
ATOM 1753 C C . PHE A 1 215 ? -9.073 7.581 24.451 1.00 80.62 215 PHE A C 1
ATOM 1755 O O . PHE A 1 215 ? -9.257 6.699 25.266 1.00 80.62 215 PHE A O 1
ATOM 1762 N N . GLY A 1 216 ? -8.215 8.575 24.715 1.00 74.12 216 GLY A N 1
ATOM 1763 C CA . GLY A 1 216 ? -7.437 8.653 25.965 1.00 74.12 216 GLY A CA 1
ATOM 1764 C C . GLY A 1 216 ? -6.416 7.517 26.146 1.00 74.12 216 GLY A C 1
ATOM 1765 O O . GLY A 1 216 ? -6.051 7.166 27.263 1.00 74.12 216 GLY A O 1
ATOM 1766 N N . SER A 1 217 ? -5.959 6.927 25.039 1.00 69.06 217 SER A N 1
ATOM 1767 C CA . SER A 1 217 ? -5.093 5.733 24.990 1.00 69.06 217 SER A CA 1
ATOM 1768 C C . SER A 1 217 ? -3.650 6.027 24.550 1.00 69.06 217 SER A C 1
ATOM 1770 O O . SER A 1 217 ? -2.869 5.107 24.303 1.00 69.06 217 SER A O 1
ATOM 1772 N N . GLU A 1 218 ? -3.279 7.308 24.438 1.00 67.50 218 GLU A N 1
ATOM 1773 C CA . GLU A 1 218 ? -2.000 7.736 23.861 1.00 67.50 218 GLU A CA 1
ATOM 1774 C C . GLU A 1 218 ? -0.787 7.188 24.629 1.00 67.50 218 GLU A C 1
ATOM 1776 O O . GLU A 1 218 ? 0.130 6.642 24.018 1.00 67.50 218 GLU A O 1
ATOM 1781 N N . ASP A 1 219 ? -0.785 7.277 25.961 1.00 63.72 219 ASP A N 1
ATOM 1782 C CA . ASP A 1 219 ? 0.372 6.886 26.776 1.00 63.72 219 ASP A CA 1
ATOM 1783 C C . ASP A 1 219 ? 0.638 5.375 26.776 1.00 63.72 219 ASP A C 1
ATOM 1785 O O . ASP A 1 219 ? 1.791 4.953 26.864 1.00 63.72 219 ASP A O 1
ATOM 1789 N N . SER A 1 220 ? -0.402 4.555 26.605 1.00 60.59 220 SER A N 1
ATOM 1790 C CA . SER A 1 220 ? -0.290 3.091 26.608 1.00 60.59 220 SER A CA 1
ATOM 1791 C C . SER A 1 220 ? 0.240 2.519 25.288 1.00 60.59 220 SER A C 1
ATOM 1793 O O . SER A 1 220 ? 0.775 1.414 25.278 1.00 60.59 220 SER A O 1
ATOM 1795 N N . LEU A 1 221 ? 0.128 3.259 24.176 1.00 64.75 221 LEU A N 1
ATOM 1796 C CA . LEU A 1 221 ? 0.404 2.747 22.822 1.00 64.75 221 LEU A CA 1
ATOM 1797 C C . LEU A 1 221 ? 1.568 3.466 22.109 1.00 64.75 221 LEU A C 1
ATOM 1799 O O . LEU A 1 221 ? 1.873 3.154 20.954 1.00 64.75 221 LEU A O 1
ATOM 1803 N N . LYS A 1 222 ? 2.275 4.381 22.793 1.00 62.78 222 LYS A N 1
ATOM 1804 C CA . LYS A 1 222 ? 3.442 5.128 22.266 1.00 62.78 222 LYS A CA 1
ATOM 1805 C C . LYS A 1 222 ? 4.534 4.234 21.666 1.00 62.78 222 LYS A C 1
ATOM 1807 O O . LYS A 1 222 ? 5.141 4.594 20.660 1.00 62.78 222 LYS A O 1
ATOM 1812 N N . ASN A 1 223 ? 4.744 3.042 22.222 1.00 59.97 223 ASN A N 1
ATOM 1813 C CA . ASN A 1 223 ? 5.788 2.115 21.769 1.00 59.97 223 ASN A CA 1
ATOM 1814 C C . ASN A 1 223 ? 5.469 1.424 20.428 1.00 59.97 223 ASN A C 1
ATOM 1816 O O . ASN A 1 223 ? 6.368 0.871 19.796 1.00 59.97 223 ASN A O 1
ATOM 1820 N N . ILE A 1 224 ? 4.213 1.469 19.970 1.00 61.03 224 ILE A N 1
ATOM 1821 C CA . ILE A 1 224 ? 3.751 0.774 18.755 1.00 61.03 224 ILE A CA 1
ATOM 1822 C C . ILE A 1 224 ? 3.964 1.634 17.494 1.00 61.03 224 ILE A C 1
ATOM 1824 O O . ILE A 1 224 ? 4.099 1.120 16.376 1.00 61.03 224 ILE A O 1
ATOM 1828 N N . PHE A 1 225 ? 4.112 2.951 17.667 1.00 60.59 225 PHE A N 1
ATOM 1829 C CA . PHE A 1 225 ? 4.433 3.901 16.600 1.00 60.59 225 PHE A CA 1
ATOM 1830 C C . PHE A 1 225 ? 5.828 4.528 16.792 1.00 60.59 225 PHE A C 1
ATOM 1832 O O . PHE A 1 225 ? 5.928 5.739 16.969 1.00 60.59 225 PHE A O 1
ATOM 1839 N N . PRO A 1 226 ? 6.930 3.751 16.746 1.00 47.16 226 PRO A N 1
ATOM 1840 C CA . PRO A 1 226 ? 8.257 4.301 16.989 1.00 47.16 226 PRO A CA 1
ATOM 1841 C C . PRO A 1 226 ? 8.726 5.174 15.816 1.00 47.16 226 PRO A C 1
ATOM 1843 O O . PRO A 1 226 ? 8.932 4.666 14.700 1.00 47.16 226 PRO A O 1
ATOM 1846 N N . GLY A 1 227 ? 8.943 6.457 16.119 1.00 50.25 227 GLY A N 1
ATOM 1847 C CA . GLY A 1 227 ? 9.629 7.436 15.274 1.00 50.25 227 GLY A CA 1
ATOM 1848 C C . GLY A 1 227 ? 8.777 8.036 14.158 1.00 50.25 227 GLY A C 1
ATOM 1849 O O . GLY A 1 227 ? 9.127 7.867 12.989 1.00 50.25 227 GLY A O 1
ATOM 1850 N N . GLU A 1 228 ? 7.686 8.718 14.514 1.00 43.50 228 GLU A N 1
ATOM 1851 C CA . GLU A 1 228 ? 7.323 9.938 13.772 1.00 43.50 228 GLU A CA 1
ATOM 1852 C C . GLU A 1 228 ? 8.187 11.105 14.258 1.00 43.50 228 GLU A C 1
ATOM 1854 O O . GLU A 1 228 ? 8.432 11.169 15.487 1.00 43.50 228 GLU A O 1
#